Protein AF-A0A1Y0DC78-F1 (afdb_monomer)

Radius of gyration: 26.77 Å; Cα contacts (8 Å, |Δi|>4): 235; chains: 1; bounding box: 66×66×73 Å

Sequence (228 aa):
FLPPKAPPPVIKIPECPVPSVNEAGYLLDSPLCADVMFVLQEQDCIFAHKIYLATSSSKFYDLFLMECEESSDLDETQCNKENTSKDVLTSHLETNYDSDEISLKSVDVKIPAPESTDSLNMLKPEFGETISAARSLSSWGKGFVSVHKEMQVNPVSNRMCPVTVVKMDSSVQAGPFKTVLQFLYTGQLDENEKDLTRLAQIAEILEVFDLRMMVENIMNKEAFMNQE

Organism: Crossoptilon crossoptilon (NCBI:txid30408)

Secondary structure (DSSP, 8-state):
-PPPPPPPP---PPPPPP--TTHHHHHHHS-TT--EEEE-GGG-EEEE-HHHHHHH-HHHHHHHHHHHHTTTTTSSSSS-------------------------------PPPPPP----------------PPEE-TTT-TTEEEEEEEEEE-TTT--EE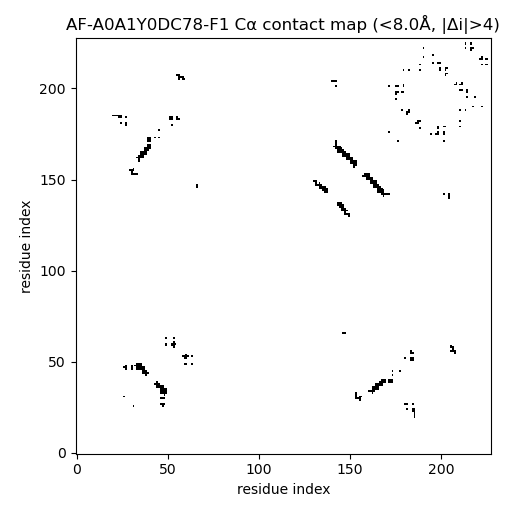EEEEEEEPTT--HHHHHHHHHHHHHS---TT-TTHHHHHHHHHHTT-HHHHHHHHHHHTT-GGGG--

pLDDT: mean 75.84, std 25.3, range [28.41, 97.75]

Structure (mmCIF, N/CA/C/O backbone):
data_AF-A0A1Y0DC78-F1
#
_entry.id   AF-A0A1Y0DC78-F1
#
loop_
_atom_site.group_PDB
_atom_site.id
_atom_site.type_symbol
_atom_site.label_atom_id
_atom_site.label_alt_id
_atom_site.label_comp_id
_atom_site.label_asym_id
_atom_site.label_entity_id
_atom_site.label_seq_id
_atom_site.pdbx_PDB_ins_code
_atom_site.Cartn_x
_atom_site.Cartn_y
_atom_site.Cartn_z
_atom_site.occupancy
_atom_site.B_iso_or_equiv
_atom_site.auth_seq_id
_atom_site.auth_comp_id
_atom_site.auth_asym_id
_atom_site.auth_atom_id
_atom_site.pdbx_PDB_model_num
ATOM 1 N N . PHE A 1 1 ? -4.789 34.481 -53.462 1.00 77.31 1 PHE A N 1
ATOM 2 C CA . PHE A 1 1 ? -5.670 34.365 -52.285 1.00 77.31 1 PHE A CA 1
ATOM 3 C C . PHE A 1 1 ? -5.741 32.906 -51.889 1.00 77.31 1 PHE A C 1
ATOM 5 O O . PHE A 1 1 ? -6.078 32.093 -52.740 1.00 77.31 1 PHE A O 1
ATOM 12 N N . LEU A 1 2 ? -5.363 32.572 -50.655 1.00 78.56 2 LEU A N 1
ATOM 13 C CA . LEU A 1 2 ? -5.551 31.224 -50.121 1.00 78.56 2 LEU A CA 1
ATOM 14 C C . LEU A 1 2 ? -6.879 31.168 -49.358 1.00 78.56 2 LEU A C 1
ATOM 16 O O . LEU A 1 2 ? -7.235 32.166 -48.724 1.00 78.56 2 LEU A O 1
ATOM 20 N N . PRO A 1 3 ? -7.614 30.045 -49.423 1.00 85.19 3 PRO A N 1
ATOM 21 C CA . PRO A 1 3 ? -8.823 29.875 -48.635 1.00 85.19 3 PRO A CA 1
ATOM 22 C C . PRO A 1 3 ? -8.509 30.007 -47.139 1.00 85.19 3 PRO A C 1
ATOM 24 O O . PRO A 1 3 ? -7.423 29.604 -46.706 1.00 85.19 3 PRO A O 1
ATOM 27 N N . PRO A 1 4 ? -9.437 30.551 -46.337 1.00 86.44 4 PRO A N 1
ATOM 28 C CA . PRO A 1 4 ? -9.268 30.592 -44.894 1.00 86.44 4 PRO A CA 1
ATOM 29 C C . PRO A 1 4 ? -9.123 29.174 -44.333 1.00 86.44 4 PRO A C 1
ATOM 31 O O . PRO A 1 4 ? -9.749 28.224 -44.810 1.00 86.44 4 PRO A O 1
ATOM 34 N N . LYS A 1 5 ? -8.271 29.038 -43.315 1.00 86.56 5 LYS A N 1
ATOM 35 C CA . LYS A 1 5 ? -8.008 27.758 -42.655 1.00 86.56 5 LYS A CA 1
ATOM 36 C C . LYS A 1 5 ? -9.287 27.255 -41.980 1.00 86.56 5 LYS A C 1
ATOM 38 O O . LYS A 1 5 ? -9.975 28.026 -41.312 1.00 86.56 5 LYS A O 1
ATOM 43 N N . ALA A 1 6 ? -9.594 25.972 -42.162 1.00 88.44 6 ALA A N 1
ATOM 44 C CA . ALA A 1 6 ? -10.760 25.348 -41.548 1.00 88.44 6 ALA A CA 1
ATOM 45 C C . ALA A 1 6 ? -10.664 25.384 -40.009 1.00 88.44 6 ALA A C 1
ATOM 47 O O . ALA A 1 6 ? -9.553 25.300 -39.468 1.00 88.44 6 ALA A O 1
ATOM 48 N N . PRO A 1 7 ? -11.802 25.498 -39.301 1.00 89.94 7 PRO A N 1
ATOM 49 C CA . PRO A 1 7 ? -11.814 25.437 -37.847 1.00 89.94 7 PRO A CA 1
ATOM 50 C C . PRO A 1 7 ? -11.337 24.058 -37.352 1.00 89.94 7 PRO A C 1
ATOM 52 O O . PRO A 1 7 ? -11.557 23.055 -38.039 1.00 89.94 7 PRO A O 1
ATOM 55 N N . PRO A 1 8 ? -10.692 23.985 -36.171 1.00 90.94 8 PRO A N 1
ATOM 56 C CA . PRO A 1 8 ? -10.282 22.717 -35.579 1.00 90.94 8 PRO A CA 1
ATOM 57 C C . PRO A 1 8 ? -11.478 21.777 -35.369 1.00 90.94 8 PRO A C 1
ATOM 59 O O . PRO A 1 8 ? -12.578 22.247 -35.058 1.00 90.94 8 PRO A O 1
ATOM 62 N N . PRO A 1 9 ? -11.288 20.454 -35.507 1.00 90.06 9 PRO A N 1
ATOM 63 C CA . PRO A 1 9 ? -12.349 19.495 -35.246 1.00 90.06 9 PRO A CA 1
ATOM 64 C C . PRO A 1 9 ? -12.762 19.530 -33.771 1.00 90.06 9 PRO A C 1
ATOM 66 O O . PRO A 1 9 ? -11.924 19.609 -32.872 1.00 90.06 9 PRO A O 1
ATOM 69 N N . VAL A 1 10 ? -14.067 19.431 -33.523 1.00 87.31 10 VAL A N 1
ATOM 70 C CA . VAL A 1 10 ? -14.614 19.326 -32.166 1.00 87.31 10 VAL A CA 1
ATOM 71 C C . VAL A 1 10 ? -14.514 17.869 -31.714 1.00 87.31 10 VAL A C 1
ATOM 73 O O . VAL A 1 10 ? -15.275 17.019 -32.175 1.00 87.31 10 VAL A O 1
ATOM 76 N N . ILE A 1 11 ? -13.573 17.580 -30.814 1.00 89.12 11 ILE A N 1
ATOM 77 C CA . ILE A 1 11 ? -13.439 16.271 -30.165 1.00 89.12 11 ILE A CA 1
ATOM 78 C C . ILE A 1 11 ? -14.374 16.255 -28.953 1.00 89.12 11 ILE A C 1
ATOM 80 O O . ILE A 1 11 ? -14.220 17.061 -28.038 1.00 89.12 11 ILE A O 1
ATOM 84 N N . LY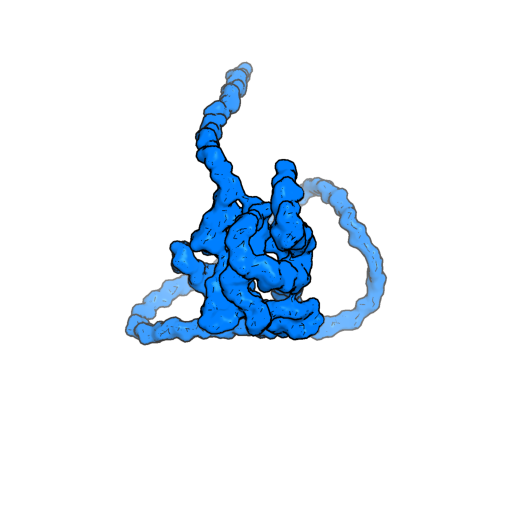S A 1 12 ? -15.355 15.347 -28.942 1.00 84.81 12 LYS A N 1
ATOM 85 C CA . LYS A 1 12 ? -16.179 15.092 -27.755 1.00 84.81 12 LYS A CA 1
ATOM 86 C C . LYS A 1 12 ? -15.495 14.020 -26.923 1.00 84.81 12 LYS A C 1
ATOM 88 O O . LYS A 1 12 ? -15.429 12.872 -27.357 1.00 84.81 12 LYS A O 1
ATOM 93 N N . ILE A 1 13 ? -14.981 14.400 -25.759 1.00 83.44 13 ILE A N 1
ATOM 94 C CA . ILE A 1 13 ? -14.499 13.434 -24.773 1.00 83.44 13 ILE A CA 1
ATOM 95 C C . ILE A 1 13 ? -15.747 12.756 -24.187 1.00 83.44 13 ILE A C 1
ATOM 97 O O . ILE A 1 13 ? -16.636 13.475 -23.725 1.00 83.44 13 ILE A O 1
ATOM 101 N N . PRO A 1 14 ? -15.876 11.418 -24.261 1.00 85.81 14 PRO A N 1
ATOM 102 C CA . PRO A 1 14 ? -16.947 10.711 -23.568 1.00 85.81 14 PRO A CA 1
ATOM 103 C C . PRO A 1 14 ? -16.931 11.070 -22.081 1.00 85.81 14 PRO A C 1
ATOM 105 O O . PRO A 1 14 ? -15.853 11.205 -21.503 1.00 85.81 14 PRO A O 1
ATOM 108 N N . GLU A 1 15 ? -18.102 11.225 -21.461 1.00 75.38 15 GLU A N 1
ATOM 109 C CA . GLU A 1 15 ? -18.160 11.385 -20.007 1.00 75.38 15 GLU A CA 1
ATOM 110 C C . GLU A 1 15 ? -17.495 10.170 -19.360 1.00 75.38 15 GLU A C 1
ATOM 112 O O . GLU A 1 15 ? -17.876 9.024 -19.615 1.00 75.38 15 GLU A O 1
ATOM 117 N N . CYS A 1 16 ? -16.451 10.431 -18.571 1.00 61.69 16 CYS A N 1
ATOM 118 C CA . CYS A 1 16 ? -15.824 9.401 -17.765 1.00 61.69 16 CYS A CA 1
ATOM 119 C C . CYS A 1 16 ? -16.902 8.868 -16.811 1.00 61.69 16 CYS A C 1
ATOM 121 O O . CYS A 1 16 ? -17.584 9.691 -16.186 1.00 61.69 16 CYS A O 1
ATOM 123 N N . PRO A 1 17 ? -17.098 7.541 -16.699 1.00 71.94 17 PRO A N 1
ATOM 124 C CA . PRO A 1 17 ? -17.946 6.986 -15.653 1.00 71.94 17 PRO A CA 1
ATOM 125 C C . PRO A 1 17 ? -17.537 7.627 -14.329 1.00 71.94 17 PRO A C 1
ATOM 127 O O . PRO A 1 17 ? -16.340 7.746 -14.070 1.00 71.94 17 PRO A O 1
ATOM 130 N N . VAL A 1 18 ? -18.505 8.106 -13.542 1.00 60.25 18 VAL A N 1
ATOM 131 C CA . VAL A 1 18 ? -18.206 8.722 -12.244 1.00 60.25 18 VAL A CA 1
ATOM 132 C C . VAL A 1 18 ? -17.334 7.751 -11.447 1.00 60.25 18 VAL A C 1
ATOM 134 O O . VAL A 1 18 ? -17.797 6.638 -11.174 1.00 60.25 18 VAL A O 1
ATOM 137 N N . PRO A 1 19 ? -16.082 8.118 -11.120 1.00 57.75 19 PRO A N 1
ATOM 138 C CA . PRO A 1 19 ? -15.203 7.234 -10.382 1.00 57.75 19 PRO A CA 1
ATOM 139 C C . PRO A 1 19 ? -15.865 6.992 -9.031 1.00 57.75 19 PRO A C 1
ATOM 141 O O . PRO A 1 19 ? -16.063 7.914 -8.237 1.00 57.75 19 PRO A O 1
ATOM 144 N N . SER A 1 20 ? -16.288 5.753 -8.777 1.00 63.50 20 SER A N 1
ATOM 145 C CA . SER A 1 20 ? -16.615 5.367 -7.410 1.00 63.50 20 SER A CA 1
ATOM 146 C C . SER A 1 20 ? -15.345 5.551 -6.582 1.00 63.50 20 SER A C 1
ATOM 148 O O . SER A 1 20 ? -14.259 5.245 -7.073 1.00 63.50 20 SER A O 1
ATOM 150 N N . VAL A 1 21 ? -15.473 6.017 -5.341 1.00 60.03 21 VAL A N 1
ATOM 151 C CA . VAL A 1 21 ? -14.359 6.426 -4.459 1.00 60.03 21 VAL A CA 1
ATOM 152 C C . VAL A 1 21 ? -13.279 5.338 -4.249 1.00 60.03 21 VAL A C 1
ATOM 154 O O . VAL A 1 21 ? -12.200 5.634 -3.759 1.00 60.03 21 VAL A O 1
ATOM 157 N N . ASN A 1 22 ? -13.532 4.100 -4.693 1.00 65.44 22 ASN A N 1
ATOM 158 C CA . ASN A 1 22 ? -12.654 2.937 -4.566 1.00 65.44 22 ASN A CA 1
ATOM 159 C C . ASN A 1 22 ? -12.052 2.424 -5.889 1.00 65.44 22 ASN A C 1
ATOM 161 O O . ASN A 1 22 ? -11.565 1.297 -5.925 1.00 65.44 22 ASN A O 1
ATOM 165 N N . GLU A 1 23 ? -12.059 3.205 -6.977 1.00 75.81 23 GLU A N 1
ATOM 166 C CA . GLU A 1 23 ? -11.539 2.752 -8.283 1.00 75.81 23 GLU A CA 1
ATOM 167 C C . GLU A 1 23 ? -10.071 2.290 -8.219 1.00 75.81 23 GLU A C 1
ATOM 169 O O . GLU A 1 23 ? -9.724 1.242 -8.761 1.00 75.81 23 GLU A O 1
ATOM 174 N N . ALA A 1 24 ? -9.228 3.001 -7.464 1.00 84.00 24 ALA A N 1
ATOM 175 C CA . ALA A 1 24 ? -7.837 2.605 -7.251 1.00 84.00 24 ALA A CA 1
ATOM 176 C C . ALA A 1 24 ? -7.712 1.282 -6.472 1.00 84.00 24 ALA A C 1
ATOM 178 O O . ALA A 1 24 ? -6.848 0.467 -6.785 1.00 84.00 24 ALA A O 1
ATOM 179 N N . GLY A 1 25 ? -8.602 1.018 -5.510 1.00 87.19 25 GLY A N 1
ATOM 180 C CA . GLY A 1 25 ? -8.612 -0.235 -4.748 1.00 87.19 25 GLY A CA 1
ATO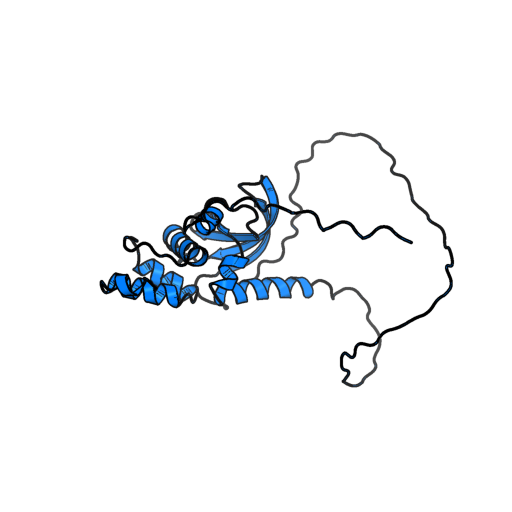M 181 C C . GLY A 1 25 ? -8.807 -1.470 -5.634 1.00 87.19 25 GLY A C 1
ATOM 182 O O . GLY A 1 25 ? -8.165 -2.494 -5.407 1.00 87.19 25 GLY A O 1
ATOM 183 N N . TYR A 1 26 ? -9.595 -1.358 -6.711 1.00 88.94 26 TYR A N 1
ATOM 184 C CA . TYR A 1 26 ? -9.773 -2.453 -7.673 1.00 88.94 26 TYR A CA 1
ATOM 185 C C . TYR A 1 26 ? -8.476 -2.847 -8.387 1.00 88.94 26 TYR A C 1
ATOM 187 O O . TYR A 1 26 ? -8.328 -4.012 -8.752 1.00 88.94 26 TYR A O 1
ATOM 195 N N . LEU A 1 27 ? -7.525 -1.923 -8.574 1.00 91.25 27 LEU A N 1
ATOM 196 C CA . LEU A 1 27 ? -6.222 -2.255 -9.162 1.00 91.25 27 LEU A CA 1
ATOM 197 C C . LEU A 1 27 ? -5.390 -3.146 -8.239 1.00 91.25 27 LEU A C 1
ATOM 199 O O . LEU A 1 27 ? -4.598 -3.945 -8.727 1.00 91.25 27 LEU A O 1
ATOM 203 N N . LEU A 1 28 ? -5.567 -3.048 -6.921 1.00 93.75 28 LEU A N 1
ATOM 204 C CA . LEU A 1 28 ? -4.894 -3.944 -5.983 1.00 93.75 28 LEU A CA 1
ATOM 205 C C . LEU A 1 28 ? -5.490 -5.363 -6.031 1.00 93.75 28 LEU A C 1
ATOM 207 O O . LEU A 1 28 ? -4.755 -6.342 -5.931 1.00 93.75 28 LEU A O 1
ATOM 211 N N . ASP A 1 29 ? -6.807 -5.488 -6.217 1.00 91.69 29 ASP A N 1
ATOM 212 C CA . ASP A 1 29 ? -7.479 -6.790 -6.348 1.00 91.69 29 ASP A CA 1
ATOM 213 C C . ASP A 1 29 ? -7.321 -7.416 -7.745 1.00 91.69 29 ASP A C 1
ATOM 215 O O . ASP A 1 29 ? -7.321 -8.639 -7.889 1.00 91.69 29 ASP A O 1
ATOM 219 N N . SER A 1 30 ? -7.147 -6.587 -8.775 1.00 91.69 30 SER A N 1
ATOM 220 C CA . SER A 1 30 ? -6.856 -6.983 -10.153 1.00 91.69 30 SER A CA 1
ATOM 221 C C . SER A 1 30 ? -5.560 -6.304 -10.623 1.00 91.69 30 SER A C 1
ATOM 223 O O . SER A 1 30 ? -5.630 -5.299 -11.339 1.00 91.69 30 SER A O 1
ATOM 225 N N . PRO A 1 31 ? -4.382 -6.857 -10.267 1.00 89.94 31 PRO A N 1
ATOM 226 C CA . PRO A 1 31 ? -3.066 -6.222 -10.415 1.00 89.94 31 PRO A CA 1
ATOM 227 C C . PRO A 1 31 ? -2.548 -6.213 -11.862 1.00 89.94 31 PRO A C 1
ATOM 229 O O . PRO A 1 31 ? -1.507 -6.786 -12.200 1.00 89.94 31 PRO A O 1
ATOM 232 N N . LEU A 1 32 ? -3.294 -5.573 -12.760 1.00 90.31 32 LEU A N 1
ATOM 233 C CA . LEU A 1 32 ? -2.874 -5.303 -14.129 1.00 90.31 32 LEU A CA 1
ATOM 234 C C . LEU A 1 32 ? -1.686 -4.346 -14.119 1.00 90.31 32 LEU A C 1
ATOM 236 O O . LEU A 1 32 ? -1.796 -3.250 -13.595 1.00 90.31 32 LEU A O 1
ATOM 240 N N . CYS A 1 33 ? -0.586 -4.734 -14.766 1.00 89.94 33 CYS A N 1
ATOM 241 C CA . CYS A 1 33 ? 0.646 -3.937 -14.818 1.00 89.94 33 CYS A CA 1
ATOM 242 C C . CYS A 1 33 ? 1.341 -3.745 -13.458 1.00 89.94 33 CYS A C 1
ATOM 244 O O . CYS A 1 33 ? 2.149 -2.830 -13.324 1.00 89.94 33 CYS A O 1
ATOM 246 N N . ALA A 1 34 ? 1.077 -4.616 -12.479 1.00 94.69 34 ALA A N 1
ATOM 247 C CA . ALA A 1 34 ? 1.845 -4.638 -11.241 1.00 94.69 34 ALA A CA 1
ATOM 248 C C . ALA A 1 34 ? 3.341 -4.847 -11.516 1.00 94.69 34 ALA A C 1
ATOM 250 O O . ALA A 1 34 ? 3.732 -5.759 -12.250 1.00 94.69 34 ALA A O 1
ATOM 251 N N . ASP A 1 35 ? 4.153 -3.995 -10.905 1.00 95.50 35 ASP A N 1
ATOM 252 C CA . ASP A 1 35 ? 5.606 -3.898 -11.053 1.00 95.50 35 ASP A CA 1
ATOM 253 C C . ASP A 1 35 ? 6.345 -4.186 -9.734 1.00 95.50 35 ASP A C 1
ATOM 255 O O . ASP A 1 35 ? 7.577 -4.197 -9.695 1.00 95.50 35 ASP A O 1
ATOM 259 N N . VAL A 1 36 ? 5.604 -4.481 -8.663 1.00 97.19 36 VAL A N 1
ATOM 260 C CA . VAL A 1 36 ? 6.131 -4.968 -7.386 1.00 97.19 36 VAL A CA 1
ATOM 261 C C . VAL A 1 36 ? 5.287 -6.130 -6.856 1.00 97.19 36 VAL A C 1
ATOM 263 O O . VAL A 1 36 ? 4.064 -6.157 -6.999 1.00 97.19 36 VAL A O 1
ATOM 266 N N . MET A 1 37 ? 5.947 -7.106 -6.235 1.00 96.56 37 MET A N 1
ATOM 267 C CA . MET A 1 37 ? 5.333 -8.251 -5.571 1.00 96.56 37 MET A CA 1
ATOM 268 C C . 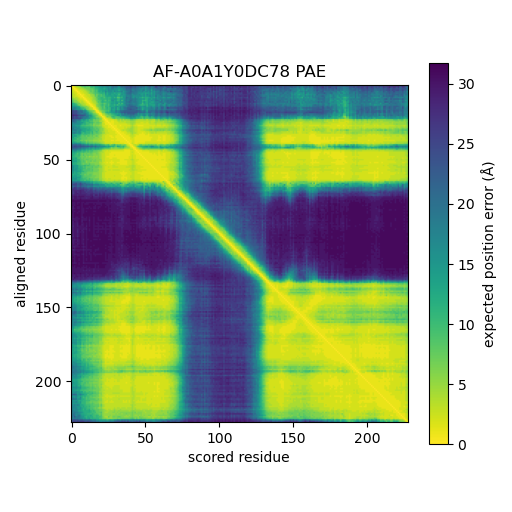MET A 1 37 ? 5.925 -8.417 -4.174 1.00 96.56 37 MET A C 1
ATOM 270 O O . MET A 1 37 ? 7.140 -8.522 -4.012 1.00 96.56 37 MET A O 1
ATOM 274 N N . PHE A 1 38 ? 5.063 -8.497 -3.168 1.00 97.44 38 PHE A N 1
ATOM 275 C CA . PHE A 1 38 ? 5.450 -8.799 -1.796 1.00 97.44 38 PHE A CA 1
ATOM 276 C C . PHE A 1 38 ? 5.294 -10.286 -1.524 1.00 97.44 38 PHE A C 1
ATOM 278 O O . PHE A 1 38 ? 4.208 -10.829 -1.716 1.00 97.44 38 PHE A O 1
ATOM 285 N N . VAL A 1 39 ? 6.361 -10.922 -1.049 1.00 96.56 39 VAL A N 1
ATOM 286 C CA . VAL A 1 39 ? 6.349 -12.315 -0.594 1.00 96.56 39 VAL A CA 1
ATOM 287 C C . VAL A 1 39 ? 6.271 -12.312 0.927 1.00 96.56 39 VAL A C 1
ATOM 289 O O . VAL A 1 39 ? 7.209 -11.869 1.596 1.00 96.56 39 VAL A O 1
ATOM 292 N N . LEU A 1 40 ? 5.150 -12.787 1.461 1.00 95.44 40 LEU A N 1
ATOM 293 C CA . LEU A 1 40 ? 4.881 -12.874 2.895 1.00 95.44 40 LEU A CA 1
ATOM 294 C C . LEU A 1 40 ? 5.123 -14.300 3.417 1.00 95.44 40 LEU A C 1
ATOM 296 O O . LEU A 1 40 ? 5.656 -15.166 2.715 1.00 95.44 40 LEU A O 1
ATOM 300 N N . GLN A 1 41 ? 4.774 -14.547 4.683 1.00 86.62 41 GLN A N 1
ATOM 301 C CA . GLN A 1 41 ? 4.770 -15.905 5.227 1.00 86.62 41 GLN A CA 1
ATOM 302 C C . GLN A 1 41 ? 3.834 -16.826 4.432 1.00 86.62 41 GLN A C 1
ATOM 304 O O . GLN A 1 41 ? 2.916 -16.364 3.767 1.00 86.62 41 GLN A O 1
ATOM 309 N N . GLU A 1 42 ? 4.088 -18.136 4.499 1.00 78.00 42 GLU A N 1
ATOM 310 C CA . GLU A 1 42 ? 3.255 -19.171 3.856 1.00 78.00 42 GLU A CA 1
ATOM 311 C C . GLU A 1 42 ? 3.203 -19.099 2.318 1.00 78.00 42 GLU A C 1
ATOM 313 O O . GLU A 1 42 ? 2.369 -19.742 1.690 1.00 78.00 42 GLU A O 1
ATOM 318 N N . GLN A 1 43 ? 4.165 -18.399 1.702 1.00 76.06 43 GLN A N 1
ATOM 319 C CA . GLN A 1 43 ? 4.262 -18.207 0.251 1.00 76.06 43 GLN A CA 1
ATOM 320 C C . GLN A 1 43 ? 3.133 -17.349 -0.350 1.00 76.06 43 GLN A C 1
ATOM 322 O O . GLN A 1 43 ? 2.987 -17.300 -1.574 1.00 76.06 43 GLN A O 1
ATOM 327 N N . ASP A 1 44 ? 2.389 -16.622 0.489 1.00 91.75 44 ASP A N 1
ATOM 328 C CA . ASP A 1 44 ? 1.419 -15.632 0.034 1.00 91.75 44 ASP A CA 1
ATOM 329 C C . ASP A 1 44 ? 2.128 -14.508 -0.724 1.00 91.75 44 ASP A C 1
ATOM 331 O O . ASP A 1 44 ? 3.109 -13.921 -0.253 1.00 91.75 44 ASP A O 1
ATOM 335 N N . CYS A 1 45 ? 1.618 -14.211 -1.916 1.00 94.06 45 CYS A N 1
ATOM 336 C CA . CYS A 1 45 ? 2.165 -13.193 -2.800 1.00 94.06 45 CYS A CA 1
ATOM 337 C C . CYS A 1 45 ? 1.117 -12.114 -3.057 1.00 94.06 45 CYS A C 1
ATOM 339 O O . CYS A 1 45 ? 0.001 -12.413 -3.485 1.00 94.06 45 CYS A O 1
ATOM 341 N N . ILE A 1 46 ? 1.485 -10.855 -2.832 1.00 96.12 46 ILE A N 1
ATOM 342 C CA . ILE A 1 46 ? 0.618 -9.708 -3.110 1.00 96.12 46 ILE A CA 1
ATOM 343 C C . ILE A 1 46 ? 1.284 -8.839 -4.169 1.00 96.12 46 ILE A C 1
ATOM 345 O O . ILE A 1 46 ? 2.345 -8.263 -3.936 1.00 96.12 46 ILE A O 1
ATOM 349 N N . PHE A 1 47 ? 0.650 -8.749 -5.335 1.00 96.12 47 PHE A N 1
ATOM 350 C CA . PHE A 1 47 ? 1.065 -7.857 -6.413 1.00 96.12 47 PHE A CA 1
ATOM 351 C C . PHE A 1 47 ? 0.529 -6.446 -6.174 1.00 96.12 47 PHE A C 1
ATOM 353 O O . PHE A 1 47 ? -0.604 -6.274 -5.727 1.00 96.12 47 PHE A O 1
ATOM 360 N N . ALA A 1 48 ? 1.337 -5.440 -6.486 1.00 97.12 48 ALA A N 1
ATOM 361 C CA . ALA A 1 48 ? 0.990 -4.037 -6.327 1.00 97.12 48 ALA A CA 1
ATOM 362 C C . ALA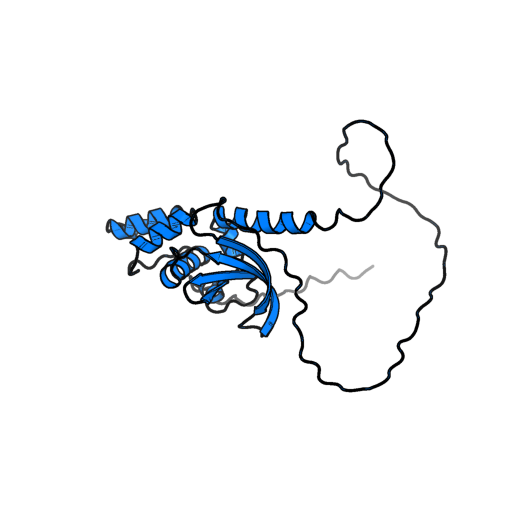 A 1 48 ? 1.753 -3.160 -7.336 1.00 97.12 48 ALA A C 1
ATOM 364 O O . ALA A 1 48 ? 2.471 -3.653 -8.206 1.00 97.12 48 ALA A O 1
ATOM 365 N N . HIS A 1 49 ? 1.577 -1.848 -7.210 1.00 96.75 49 HIS A N 1
ATOM 366 C CA . HIS A 1 49 ? 2.109 -0.846 -8.115 1.00 96.75 49 HIS A CA 1
ATOM 367 C C . HIS A 1 49 ? 3.001 0.115 -7.338 1.00 96.75 49 HIS A C 1
ATOM 369 O O . HIS A 1 49 ? 2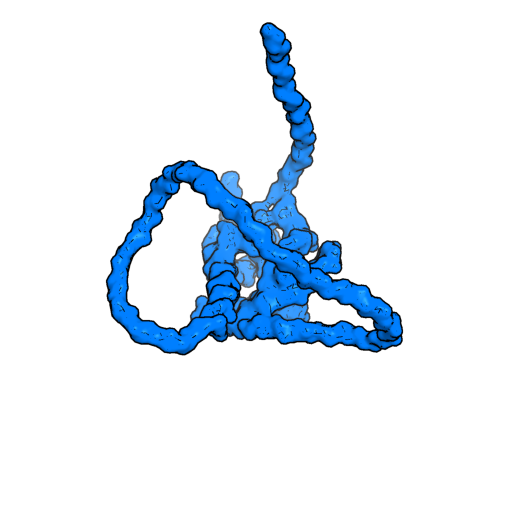.532 0.789 -6.415 1.00 96.75 49 HIS A O 1
ATOM 375 N N . LYS A 1 50 ? 4.267 0.224 -7.737 1.00 97.31 50 LYS A N 1
ATOM 376 C CA . LYS A 1 50 ? 5.242 1.121 -7.116 1.00 97.31 50 LYS A CA 1
ATOM 377 C C . LYS A 1 50 ? 4.738 2.549 -7.063 1.00 97.31 50 LYS A C 1
ATOM 379 O O . LYS A 1 50 ? 4.958 3.205 -6.059 1.00 97.31 50 LYS A O 1
ATOM 384 N N . ILE A 1 51 ? 4.036 3.010 -8.102 1.00 96.19 51 ILE A N 1
ATOM 385 C CA . ILE A 1 51 ? 3.543 4.389 -8.166 1.00 96.19 51 ILE A CA 1
ATOM 386 C C . ILE A 1 51 ? 2.641 4.732 -6.978 1.00 96.19 51 ILE A C 1
ATOM 388 O O . ILE A 1 51 ? 2.938 5.689 -6.279 1.00 96.19 51 ILE A O 1
ATOM 392 N N . TYR A 1 52 ? 1.623 3.917 -6.686 1.00 96.50 52 TYR A N 1
ATOM 393 C CA . TYR A 1 52 ? 0.715 4.153 -5.557 1.00 96.50 52 TYR A CA 1
ATOM 394 C C . TYR A 1 52 ? 1.444 4.069 -4.215 1.00 96.50 52 TYR A C 1
ATOM 396 O O . TYR A 1 52 ? 1.197 4.854 -3.306 1.00 96.50 52 TYR A O 1
ATOM 404 N N . LEU A 1 53 ? 2.363 3.112 -4.086 1.00 97.75 53 LEU A N 1
ATOM 405 C CA . LEU A 1 53 ? 3.074 2.888 -2.833 1.00 97.75 53 LEU A CA 1
ATOM 406 C C . LEU A 1 53 ? 4.108 3.981 -2.549 1.00 97.75 53 LEU A C 1
ATOM 408 O O . LEU A 1 53 ? 4.184 4.463 -1.425 1.00 97.75 53 LEU A O 1
ATOM 412 N N . ALA A 1 54 ? 4.868 4.401 -3.558 1.00 97.25 54 ALA A N 1
ATOM 413 C CA . ALA A 1 54 ? 5.895 5.429 -3.439 1.00 97.25 54 ALA A CA 1
ATOM 414 C C . ALA A 1 54 ? 5.305 6.829 -3.239 1.00 97.25 54 ALA A C 1
ATOM 416 O O . ALA A 1 54 ? 5.907 7.648 -2.552 1.00 97.25 54 ALA A O 1
ATOM 417 N N . THR A 1 55 ? 4.130 7.119 -3.809 1.00 95.25 55 THR A N 1
ATOM 418 C CA . THR A 1 55 ? 3.460 8.410 -3.581 1.00 95.25 55 THR A CA 1
ATOM 419 C C . THR A 1 55 ? 2.882 8.528 -2.177 1.00 95.25 55 THR A C 1
ATOM 421 O O . THR A 1 55 ? 2.808 9.634 -1.652 1.00 95.25 55 THR A O 1
ATOM 424 N N . SER A 1 56 ? 2.482 7.405 -1.577 1.00 94.88 56 SER A N 1
ATOM 425 C CA . SER A 1 56 ? 1.763 7.374 -0.298 1.00 94.88 56 SER A CA 1
ATOM 426 C C . SER A 1 56 ? 2.640 6.949 0.892 1.00 94.88 56 SER A C 1
ATOM 428 O O . SER A 1 56 ? 2.193 6.996 2.034 1.00 94.88 56 SER A O 1
ATOM 430 N N . SER A 1 57 ? 3.884 6.514 0.657 1.00 96.38 57 SER A N 1
ATOM 431 C CA . SER A 1 57 ? 4.842 6.123 1.699 1.00 96.38 57 SER A CA 1
ATOM 432 C C . SER A 1 57 ? 6.272 6.447 1.272 1.00 96.38 57 SER A C 1
ATOM 434 O O . SER A 1 57 ? 6.800 5.881 0.310 1.00 96.38 57 SER A O 1
ATOM 436 N N . SER A 1 58 ? 6.940 7.301 2.053 1.00 94.44 58 SER A N 1
ATOM 437 C CA . SER A 1 58 ? 8.368 7.598 1.882 1.00 94.44 58 SER A CA 1
ATOM 438 C C . SER A 1 58 ? 9.228 6.342 2.001 1.00 94.44 58 SER A C 1
ATOM 440 O O . SER A 1 58 ? 10.196 6.180 1.266 1.00 94.44 58 SER A O 1
ATOM 442 N N . LYS A 1 59 ? 8.831 5.401 2.866 1.00 96.00 59 LYS A N 1
ATOM 443 C CA . LYS A 1 59 ? 9.529 4.129 3.054 1.00 96.00 59 LYS A CA 1
ATOM 444 C C . LYS A 1 59 ? 9.561 3.308 1.767 1.00 96.00 59 LYS A C 1
ATOM 446 O O . LYS A 1 59 ? 10.601 2.760 1.411 1.00 96.00 59 LYS A O 1
ATOM 451 N N . PHE A 1 60 ? 8.437 3.241 1.051 1.00 97.12 60 PHE A N 1
ATOM 452 C CA . PHE A 1 60 ? 8.379 2.575 -0.250 1.00 97.12 60 PHE A CA 1
ATOM 453 C C . PHE A 1 60 ? 9.090 3.364 -1.348 1.00 97.12 60 PHE A C 1
ATOM 455 O O . PHE A 1 60 ? 9.761 2.752 -2.176 1.00 97.12 60 PHE A O 1
ATOM 462 N N . TYR A 1 61 ? 8.999 4.695 -1.338 1.00 96.44 61 TYR A N 1
ATOM 463 C CA . TYR A 1 61 ? 9.768 5.537 -2.253 1.00 96.44 61 TYR A CA 1
ATOM 464 C C . TYR A 1 61 ? 11.275 5.246 -2.152 1.00 96.44 61 TYR A C 1
ATOM 466 O O . TYR A 1 61 ? 11.904 4.902 -3.153 1.00 96.44 61 TYR A O 1
ATOM 474 N N . ASP A 1 62 ? 11.824 5.275 -0.935 1.00 95.69 62 ASP A N 1
ATOM 475 C CA . ASP A 1 62 ? 13.237 4.989 -0.675 1.00 95.69 62 ASP A CA 1
ATOM 476 C C . ASP A 1 62 ? 13.607 3.550 -1.065 1.00 95.69 62 ASP A C 1
ATOM 478 O O . ASP A 1 62 ? 14.662 3.312 -1.656 1.00 95.69 62 ASP A O 1
ATOM 482 N N . LEU A 1 63 ? 12.725 2.581 -0.782 1.00 95.50 63 LEU A N 1
ATOM 483 C CA . LEU A 1 63 ? 12.930 1.178 -1.151 1.00 95.50 63 LEU A CA 1
ATOM 484 C C . LEU A 1 63 ? 13.114 0.995 -2.660 1.00 95.50 63 LEU A C 1
ATOM 486 O O . LEU A 1 63 ? 14.034 0.298 -3.090 1.00 95.50 63 LEU A O 1
ATOM 490 N N . PHE A 1 64 ? 12.240 1.601 -3.463 1.00 94.81 64 PHE A N 1
ATOM 491 C CA . PHE A 1 64 ? 12.275 1.448 -4.918 1.00 94.81 64 PHE A CA 1
ATOM 492 C C . PHE A 1 64 ? 13.367 2.294 -5.574 1.00 94.81 64 PHE A C 1
ATOM 494 O O . PHE A 1 64 ? 13.834 1.947 -6.660 1.00 94.81 64 PHE A O 1
ATOM 501 N N . LEU A 1 65 ? 13.817 3.362 -4.914 1.00 91.81 65 LEU A N 1
ATOM 502 C CA . LEU A 1 65 ? 14.963 4.135 -5.375 1.00 91.81 65 LEU A CA 1
ATOM 503 C C . LEU A 1 65 ? 16.267 3.330 -5.246 1.00 91.81 65 LEU A C 1
ATOM 505 O O . LEU A 1 65 ? 17.020 3.248 -6.214 1.00 91.81 65 LEU A O 1
ATOM 509 N N . MET A 1 66 ? 16.481 2.644 -4.114 1.00 85.25 66 MET A N 1
ATOM 510 C CA . MET A 1 66 ? 17.660 1.780 -3.906 1.00 85.25 66 MET A CA 1
ATOM 511 C C . MET A 1 66 ? 17.780 0.662 -4.955 1.00 85.25 66 MET A C 1
ATOM 513 O O . MET A 1 66 ? 18.878 0.286 -5.354 1.00 85.25 66 MET A O 1
ATOM 517 N N . GLU A 1 67 ? 16.651 0.125 -5.415 1.00 78.75 67 GLU A N 1
ATOM 518 C CA . GLU A 1 67 ? 16.596 -0.918 -6.448 1.00 78.75 67 GLU A CA 1
ATOM 519 C C . GLU A 1 67 ? 16.962 -0.394 -7.858 1.00 78.75 67 GLU A C 1
ATOM 521 O O . GLU A 1 67 ? 17.362 -1.164 -8.737 1.00 78.75 67 GLU A O 1
ATOM 526 N N . CYS A 1 68 ? 16.840 0.916 -8.102 1.00 66.75 68 CYS A N 1
ATOM 527 C CA . CYS A 1 68 ? 17.251 1.537 -9.364 1.00 66.75 68 CYS A CA 1
ATOM 528 C C . CYS A 1 68 ? 18.774 1.720 -9.450 1.00 66.75 68 CYS A C 1
ATOM 530 O O . CYS A 1 68 ? 19.360 1.448 -10.500 1.00 66.75 68 CYS A O 1
ATOM 532 N N . GLU A 1 69 ? 19.414 2.129 -8.353 1.00 69.56 69 GLU A N 1
ATOM 533 C CA . GLU A 1 69 ? 20.860 2.407 -8.293 1.00 69.56 69 GLU A CA 1
ATOM 534 C C . GLU A 1 69 ? 21.712 1.147 -8.529 1.00 69.56 69 GLU A C 1
ATOM 536 O O . GLU A 1 69 ? 22.741 1.186 -9.199 1.00 69.56 69 GLU A O 1
ATOM 541 N N . GLU A 1 70 ? 21.237 -0.014 -8.085 1.00 61.12 70 GLU A N 1
ATOM 542 C CA . GLU A 1 70 ? 21.955 -1.287 -8.232 1.00 61.12 70 GLU A CA 1
ATOM 543 C C . GLU A 1 70 ? 22.029 -1.775 -9.694 1.00 61.12 70 GLU A C 1
ATOM 545 O O . GLU A 1 70 ? 22.897 -2.572 -10.048 1.00 61.12 70 GLU A O 1
ATOM 550 N N . SER A 1 71 ? 21.154 -1.273 -10.580 1.00 55.31 71 SER A N 1
ATOM 551 C CA . SER A 1 71 ? 21.243 -1.566 -12.020 1.00 55.31 71 SER A CA 1
ATOM 552 C C . SER A 1 71 ? 22.261 -0.715 -12.785 1.00 55.31 71 SER A C 1
ATOM 554 O O . SER A 1 71 ? 22.610 -1.096 -13.899 1.00 55.31 71 SER A O 1
ATOM 556 N N . SER A 1 72 ? 22.760 0.388 -12.215 1.00 53.44 72 SER A N 1
ATOM 557 C CA . SER A 1 72 ? 23.828 1.192 -12.835 1.00 53.44 72 SER A CA 1
ATOM 558 C C . SER A 1 72 ? 25.236 0.661 -12.550 1.00 53.44 72 SER A C 1
ATOM 560 O O . SER A 1 72 ? 26.119 0.817 -13.389 1.00 53.44 72 SER A O 1
ATOM 562 N N . ASP A 1 73 ? 25.448 -0.030 -11.427 1.00 50.28 73 ASP A N 1
ATOM 563 C CA . ASP A 1 73 ? 26.788 -0.472 -10.999 1.00 50.28 73 ASP A CA 1
ATOM 564 C C . ASP A 1 73 ? 27.349 -1.659 -11.810 1.00 50.28 73 ASP A C 1
ATOM 566 O O . ASP A 1 73 ? 28.541 -1.966 -11.746 1.00 50.28 73 ASP A O 1
ATOM 570 N N . LEU A 1 74 ? 26.507 -2.343 -12.593 1.00 49.69 74 LEU A N 1
ATOM 571 C CA . LEU A 1 74 ? 26.912 -3.501 -13.399 1.00 49.69 74 LEU A CA 1
ATOM 572 C C . LEU A 1 74 ? 27.353 -3.147 -14.828 1.00 49.69 74 LEU A C 1
ATOM 574 O O . LEU A 1 74 ? 27.926 -4.009 -15.494 1.00 49.69 74 LEU A O 1
ATOM 578 N N . ASP A 1 75 ? 27.147 -1.907 -15.284 1.00 43.69 75 ASP A N 1
ATOM 579 C CA . ASP A 1 75 ? 27.496 -1.485 -16.653 1.00 43.69 75 ASP A CA 1
ATOM 580 C C . ASP A 1 75 ? 28.874 -0.789 -16.745 1.00 43.69 75 ASP A C 1
ATOM 582 O O . ASP A 1 75 ? 29.400 -0.567 -17.833 1.00 43.69 75 ASP A O 1
ATOM 586 N N . GLU A 1 76 ? 29.531 -0.502 -15.611 1.00 43.69 76 GLU A N 1
ATOM 587 C CA . GLU A 1 76 ? 30.841 0.178 -15.595 1.00 43.69 76 GLU A CA 1
ATOM 588 C C . GLU A 1 76 ? 32.062 -0.761 -15.564 1.00 43.69 76 GLU A C 1
ATOM 590 O O . GLU A 1 76 ? 33.204 -0.306 -15.653 1.00 43.69 76 GLU A O 1
ATOM 595 N N . THR A 1 77 ? 31.879 -2.086 -15.504 1.00 41.12 77 THR A N 1
ATOM 596 C CA . THR A 1 77 ? 33.015 -3.025 -15.381 1.00 41.12 77 THR A CA 1
ATOM 597 C C . THR A 1 77 ? 33.385 -3.723 -16.694 1.00 41.12 77 THR A C 1
ATOM 599 O O . THR A 1 77 ? 33.682 -4.915 -16.696 1.00 41.12 77 THR A O 1
ATOM 602 N N . GLN A 1 78 ? 33.429 -3.005 -17.825 1.00 42.66 78 GLN A N 1
ATOM 603 C CA . GLN A 1 78 ? 34.203 -3.460 -18.991 1.00 42.66 78 GLN A CA 1
ATOM 604 C C . GLN A 1 78 ? 34.586 -2.342 -19.982 1.00 42.66 78 GLN A C 1
ATOM 606 O O . GLN A 1 78 ? 34.090 -2.323 -21.101 1.00 42.66 78 GLN A O 1
ATOM 611 N N . CYS A 1 79 ? 35.554 -1.475 -19.645 1.00 30.64 79 CYS A N 1
ATOM 612 C CA . CYS A 1 79 ? 36.532 -0.985 -20.635 1.00 30.64 79 CYS A CA 1
ATOM 613 C C . CYS A 1 79 ? 37.758 -0.294 -19.994 1.00 30.64 79 CYS A C 1
ATOM 615 O O . CYS A 1 79 ? 37.651 0.778 -19.415 1.00 30.64 79 CYS A O 1
ATOM 617 N N . ASN A 1 80 ? 38.930 -0.897 -20.221 1.00 30.98 80 ASN A N 1
ATOM 618 C CA . ASN A 1 80 ? 40.285 -0.321 -20.248 1.00 30.98 80 ASN A CA 1
ATOM 619 C C . ASN A 1 80 ? 41.012 0.065 -18.942 1.00 30.98 80 ASN A C 1
ATOM 621 O O . ASN A 1 80 ? 40.821 1.115 -18.336 1.00 30.98 80 ASN A O 1
ATOM 625 N N . LYS A 1 81 ? 42.016 -0.768 -18.624 1.00 41.38 81 LYS A N 1
ATOM 626 C CA . LYS A 1 81 ? 43.263 -0.354 -17.966 1.00 41.38 81 LYS A CA 1
ATOM 627 C C . LYS A 1 81 ? 44.046 0.632 -18.847 1.00 41.38 81 LYS A C 1
ATOM 629 O O . LYS A 1 81 ? 44.034 0.488 -20.064 1.00 41.38 81 LYS A O 1
ATOM 634 N N . GLU A 1 82 ? 44.823 1.478 -18.158 1.00 31.83 82 GLU A N 1
ATOM 635 C CA . GLU A 1 82 ? 45.878 2.399 -18.634 1.00 31.83 82 GLU A CA 1
ATOM 636 C C . GLU A 1 82 ? 45.358 3.651 -19.380 1.00 31.83 82 GLU A C 1
ATOM 638 O O . GLU A 1 82 ? 44.789 3.554 -20.454 1.00 31.83 82 GLU A O 1
ATOM 643 N N . ASN A 1 83 ? 45.507 4.892 -18.894 1.00 31.25 83 ASN A N 1
ATOM 644 C CA . ASN A 1 83 ? 46.699 5.507 -18.304 1.00 31.25 83 ASN A CA 1
ATOM 645 C C . ASN A 1 83 ? 46.402 6.789 -17.496 1.00 31.25 83 ASN A C 1
ATOM 647 O O . ASN A 1 83 ? 45.488 7.550 -17.790 1.00 31.25 83 ASN A O 1
ATOM 651 N N . THR A 1 84 ? 47.273 7.031 -16.517 1.00 35.06 84 THR A N 1
ATOM 652 C CA . THR A 1 84 ? 47.505 8.242 -15.716 1.00 35.06 84 THR A CA 1
ATOM 653 C C . THR A 1 84 ? 47.339 9.569 -16.474 1.00 35.06 84 THR A C 1
ATOM 655 O O . THR A 1 84 ? 48.099 9.831 -17.399 1.00 35.06 84 THR A O 1
ATOM 658 N N . SER A 1 85 ? 46.489 10.479 -15.988 1.00 34.16 85 SER A N 1
ATOM 659 C CA . SER A 1 85 ? 46.864 11.887 -15.768 1.00 34.16 85 SER A CA 1
ATOM 660 C C . SER A 1 85 ? 45.793 12.616 -14.960 1.00 34.16 85 SER A C 1
ATOM 662 O O . SER A 1 85 ? 44.599 12.388 -15.109 1.00 34.16 85 SER A O 1
ATOM 664 N N . LYS A 1 86 ? 46.273 13.485 -14.079 1.00 42.09 86 LYS A N 1
ATOM 665 C CA . LYS A 1 86 ? 45.521 14.343 -13.173 1.00 42.09 86 LYS A CA 1
ATOM 666 C C . LYS A 1 86 ? 44.807 15.456 -13.947 1.00 42.09 86 LYS A C 1
ATOM 668 O O . LYS A 1 86 ? 45.336 15.908 -14.959 1.00 42.09 86 LYS A O 1
ATOM 673 N N . ASP A 1 87 ? 43.678 15.897 -13.393 1.00 32.34 87 ASP A N 1
ATOM 674 C CA . ASP A 1 87 ? 43.376 17.285 -12.997 1.00 32.34 87 ASP A CA 1
ATOM 675 C C . ASP A 1 87 ? 41.961 17.785 -13.352 1.00 32.34 87 ASP A C 1
ATOM 677 O O . ASP A 1 87 ? 41.551 17.826 -14.504 1.00 32.34 87 ASP A O 1
ATOM 681 N N . VAL A 1 88 ? 41.303 18.259 -12.283 1.00 32.28 88 VAL A N 1
ATOM 682 C CA . VAL A 1 88 ? 40.529 19.512 -12.184 1.00 32.28 88 VAL A CA 1
ATOM 683 C C . VAL A 1 88 ? 39.134 19.572 -12.835 1.00 32.28 88 VAL A C 1
ATOM 685 O O . VAL A 1 88 ? 38.963 19.784 -14.024 1.00 32.28 88 VAL A O 1
ATOM 688 N N . LEU A 1 89 ? 38.143 19.453 -11.940 1.00 39.78 89 LEU A N 1
ATOM 689 C CA . LEU A 1 89 ? 36.994 20.341 -11.680 1.00 39.78 89 LEU A CA 1
ATOM 690 C C . LEU A 1 89 ? 36.420 21.243 -12.799 1.00 39.78 89 LEU A C 1
ATOM 692 O O . LEU A 1 89 ? 37.129 21.973 -13.479 1.00 39.78 89 LEU A O 1
ATOM 696 N N . THR A 1 90 ? 35.086 21.371 -12.716 1.00 32.06 90 THR A N 1
ATOM 697 C CA . THR A 1 90 ? 34.171 22.407 -13.252 1.00 32.06 90 THR A CA 1
ATOM 698 C C . THR A 1 90 ? 33.749 22.320 -14.720 1.00 32.06 90 THR A C 1
ATOM 700 O O . THR A 1 90 ? 34.575 22.393 -15.616 1.00 32.06 90 THR A O 1
ATOM 703 N N . SER A 1 91 ? 32.428 22.254 -14.944 1.00 32.09 91 SER A N 1
ATOM 704 C CA . SER A 1 91 ? 31.649 23.135 -15.844 1.00 32.09 91 SER A CA 1
ATOM 705 C C . SER A 1 91 ? 30.259 22.512 -16.048 1.00 32.09 91 SER A C 1
ATOM 707 O O . SER A 1 91 ? 30.137 21.432 -16.609 1.00 32.09 91 SER A O 1
ATOM 709 N N . HIS A 1 92 ? 29.210 23.030 -15.407 1.00 33.53 92 HIS A N 1
ATOM 710 C CA . HIS A 1 92 ? 28.311 24.045 -15.979 1.00 33.53 92 HIS A CA 1
ATOM 711 C C . HIS A 1 92 ? 27.689 23.620 -17.321 1.00 33.53 92 HIS A C 1
ATOM 713 O O . HIS A 1 92 ? 28.347 23.623 -18.359 1.00 33.53 92 HIS A O 1
ATOM 719 N N . LEU A 1 93 ? 26.397 23.277 -17.257 1.00 33.00 93 LEU A N 1
ATOM 720 C CA . LEU A 1 93 ? 25.488 23.155 -18.393 1.00 33.00 93 LEU A CA 1
ATOM 721 C C . LEU A 1 93 ? 25.108 24.562 -18.861 1.00 33.00 93 LEU A C 1
ATOM 723 O O . LEU A 1 93 ? 24.400 25.271 -18.147 1.00 33.00 93 LEU A O 1
ATOM 727 N N . GLU A 1 94 ? 25.534 24.932 -20.064 1.00 30.08 94 GLU A N 1
ATOM 728 C CA . GLU A 1 94 ? 24.904 26.007 -20.825 1.00 30.08 94 GLU A CA 1
ATOM 729 C C . GLU A 1 94 ? 24.478 25.497 -22.201 1.00 30.08 94 GLU A C 1
ATOM 731 O O . GLU A 1 94 ? 25.246 24.922 -22.971 1.00 30.08 94 GLU A O 1
ATOM 736 N N . THR A 1 95 ? 23.195 25.714 -22.461 1.00 35.75 95 THR A N 1
ATOM 737 C CA . THR A 1 95 ? 22.486 25.579 -23.725 1.00 35.75 95 THR A CA 1
ATOM 738 C C . THR A 1 95 ? 23.000 26.616 -24.720 1.00 35.75 95 THR A C 1
ATOM 740 O O . THR A 1 95 ? 23.015 27.797 -24.383 1.00 35.75 95 THR A O 1
ATOM 743 N N . ASN A 1 96 ? 23.321 26.227 -25.958 1.00 30.09 96 ASN A N 1
ATOM 744 C CA . ASN A 1 96 ? 23.158 27.127 -27.101 1.00 30.09 96 ASN A CA 1
ATOM 745 C C . ASN A 1 96 ? 23.072 26.400 -28.447 1.00 30.09 96 ASN A C 1
ATOM 747 O O . ASN A 1 96 ? 23.613 25.318 -28.656 1.00 30.09 96 ASN A O 1
ATOM 751 N N . TYR A 1 97 ? 22.307 27.044 -29.314 1.00 32.84 97 TYR A N 1
ATOM 752 C CA . TYR A 1 97 ? 21.788 26.652 -30.615 1.00 32.84 97 TYR A CA 1
ATOM 753 C C . TYR A 1 97 ? 22.764 26.932 -31.776 1.00 32.84 97 TYR A C 1
ATOM 755 O O . TYR A 1 97 ? 23.549 27.874 -31.717 1.00 32.84 97 TYR A O 1
ATOM 763 N N . ASP A 1 98 ? 22.553 26.175 -32.860 1.00 29.67 98 ASP A N 1
ATOM 764 C CA . ASP A 1 98 ? 22.483 26.613 -34.271 1.00 29.67 98 ASP A CA 1
ATOM 765 C C . ASP A 1 98 ? 23.546 26.131 -35.291 1.00 29.67 98 ASP A C 1
ATOM 767 O O . ASP A 1 98 ? 24.748 26.155 -35.049 1.00 29.67 98 ASP A O 1
ATOM 771 N N . SER A 1 99 ? 22.980 25.692 -36.428 1.00 32.72 99 SER A N 1
ATOM 772 C CA . SER A 1 99 ? 23.425 25.559 -37.831 1.00 32.72 99 SER A CA 1
ATOM 773 C C . SER A 1 99 ? 24.887 25.242 -38.205 1.00 32.72 99 SER A C 1
ATOM 775 O O . SER A 1 99 ? 25.791 26.032 -37.971 1.00 32.72 99 SER A O 1
ATOM 777 N N . ASP A 1 100 ? 25.128 24.138 -38.930 1.00 30.48 100 ASP A N 1
ATOM 778 C CA . ASP A 1 100 ? 25.117 24.092 -40.412 1.00 30.48 100 ASP A CA 1
ATOM 779 C C . ASP A 1 100 ? 25.697 22.763 -40.968 1.00 30.48 100 ASP A C 1
ATOM 781 O O . ASP A 1 100 ? 26.590 22.151 -40.388 1.00 30.48 100 ASP A O 1
ATOM 785 N N . GLU A 1 101 ? 25.097 22.325 -42.086 1.00 31.89 101 GLU A N 1
ATOM 786 C CA . GLU A 1 101 ? 25.617 21.591 -43.267 1.00 31.89 101 GLU A CA 1
ATOM 787 C C . GLU A 1 101 ? 27.110 21.131 -43.220 1.00 31.89 101 GLU A C 1
ATOM 789 O O . GLU A 1 101 ? 27.980 21.872 -42.788 1.00 31.89 101 GLU A O 1
ATOM 794 N N . ILE A 1 102 ? 27.605 19.976 -43.699 1.00 28.41 102 ILE A N 1
ATOM 795 C CA . ILE A 1 102 ? 27.457 19.245 -44.973 1.00 28.41 102 ILE A CA 1
ATOM 796 C C . ILE A 1 102 ? 28.219 17.893 -44.814 1.00 28.41 102 ILE A C 1
ATOM 798 O O . ILE A 1 102 ? 29.212 17.825 -44.091 1.00 28.41 102 ILE A O 1
ATOM 802 N N . SER A 1 103 ? 27.864 16.881 -45.622 1.00 32.72 103 SER A N 1
ATOM 803 C CA . SER A 1 103 ? 28.736 15.810 -46.174 1.00 32.72 103 SER A CA 1
ATOM 804 C C . SER A 1 103 ? 28.439 14.369 -45.730 1.00 32.72 103 SER A C 1
ATOM 806 O O . SER A 1 103 ? 29.022 13.809 -44.804 1.00 32.72 103 SER A O 1
ATOM 808 N N . LEU A 1 104 ? 27.549 13.741 -46.504 1.00 31.88 104 LEU A N 1
ATOM 809 C CA . LEU A 1 104 ? 27.317 12.302 -46.564 1.00 31.88 104 LEU A CA 1
ATOM 810 C C . LEU A 1 104 ? 28.525 11.604 -47.208 1.00 31.88 104 LEU A C 1
ATOM 812 O O . LEU A 1 104 ? 28.843 11.853 -48.373 1.00 31.88 104 LEU A O 1
ATOM 816 N N . LYS A 1 105 ? 29.153 10.671 -46.485 1.00 35.66 105 LYS A N 1
ATOM 817 C CA . LYS A 1 105 ? 30.005 9.638 -47.085 1.00 35.66 105 LYS A CA 1
ATOM 818 C C . LYS A 1 105 ? 29.518 8.252 -46.683 1.00 35.66 105 LYS A C 1
ATOM 820 O O . LYS A 1 105 ? 29.563 7.856 -45.526 1.00 35.66 105 LYS A O 1
ATOM 825 N N . SER A 1 106 ? 29.045 7.559 -47.709 1.00 34.03 106 SER A N 1
ATOM 826 C CA . SER A 1 106 ? 28.688 6.150 -47.791 1.00 34.03 106 SER A CA 1
ATOM 827 C C . SER A 1 106 ? 29.836 5.228 -47.379 1.00 34.03 106 SER A C 1
ATOM 829 O O . SER A 1 106 ? 30.926 5.341 -47.945 1.00 34.03 106 SER A O 1
ATOM 831 N N . VAL A 1 107 ? 29.564 4.259 -46.505 1.00 32.41 107 VAL A N 1
ATOM 832 C CA . VAL A 1 107 ? 30.327 3.006 -46.441 1.00 32.41 107 VAL A CA 1
ATOM 833 C C . VAL A 1 107 ? 29.352 1.841 -46.271 1.00 32.41 107 VAL A C 1
ATOM 835 O O . VAL A 1 107 ? 28.381 1.922 -45.523 1.00 32.41 107 VAL A O 1
ATOM 838 N N . ASP A 1 108 ? 29.621 0.812 -47.064 1.00 33.62 108 ASP A N 1
ATOM 839 C CA . ASP A 1 108 ? 28.798 -0.335 -47.414 1.00 33.62 108 ASP A CA 1
ATOM 840 C C . ASP A 1 108 ? 28.229 -1.175 -46.265 1.00 33.62 108 ASP A C 1
ATOM 842 O O . ASP A 1 108 ? 28.861 -1.455 -45.246 1.00 33.62 108 ASP A O 1
ATOM 846 N N . VAL A 1 109 ? 27.031 -1.675 -46.558 1.00 31.08 109 VAL A N 1
ATOM 847 C CA . VAL A 1 109 ? 26.276 -2.718 -45.865 1.00 31.08 109 VAL A CA 1
ATOM 848 C C . VAL A 1 109 ? 26.945 -4.081 -46.069 1.00 31.08 109 VAL A C 1
ATOM 850 O O . VAL A 1 109 ? 27.255 -4.464 -47.198 1.00 31.08 109 VAL A O 1
ATOM 853 N N . LYS A 1 110 ? 27.054 -4.890 -45.006 1.00 29.98 110 LYS A N 1
ATOM 854 C CA . LYS A 1 110 ? 27.201 -6.347 -45.145 1.00 29.98 110 LYS A CA 1
ATOM 855 C C . LYS A 1 110 ? 26.306 -7.083 -44.148 1.00 29.98 110 LYS A C 1
ATOM 857 O O . LYS A 1 110 ? 26.647 -7.258 -42.985 1.00 29.98 110 LYS A O 1
ATOM 862 N N . ILE A 1 111 ? 25.145 -7.495 -44.650 1.00 34.00 111 ILE A N 1
ATOM 863 C CA . ILE A 1 111 ? 24.170 -8.383 -44.007 1.00 34.00 111 ILE A CA 1
ATOM 864 C C . ILE A 1 111 ? 24.558 -9.833 -44.341 1.00 34.00 111 ILE A C 1
ATOM 866 O O . ILE A 1 111 ? 24.712 -10.137 -45.526 1.00 34.00 111 ILE A O 1
ATOM 870 N N . PRO A 1 112 ? 24.681 -10.746 -43.364 1.00 33.41 112 PRO A N 1
ATOM 871 C CA . PRO A 1 112 ? 24.603 -12.182 -43.622 1.00 33.41 112 PRO A CA 1
ATOM 872 C C . PRO A 1 112 ? 23.163 -12.692 -43.445 1.00 33.41 112 PRO A C 1
ATOM 874 O O . PRO A 1 112 ? 22.468 -12.316 -42.502 1.00 33.41 112 PRO A O 1
ATOM 877 N N . ALA A 1 113 ? 22.723 -13.530 -44.383 1.00 34.28 113 ALA A N 1
ATOM 878 C CA . ALA A 1 113 ? 21.393 -14.136 -44.456 1.00 34.28 113 ALA A CA 1
ATOM 879 C C . ALA A 1 113 ? 21.152 -15.220 -43.378 1.00 34.28 113 ALA A C 1
ATOM 881 O O . ALA A 1 113 ? 22.119 -15.814 -42.897 1.00 34.28 113 ALA A O 1
ATOM 882 N N . PRO A 1 114 ? 19.884 -15.533 -43.038 1.00 32.38 114 PRO A N 1
ATOM 883 C CA . PRO A 1 114 ? 19.547 -16.654 -42.172 1.00 32.38 114 PRO A CA 1
ATOM 884 C C . PRO A 1 114 ? 19.365 -17.933 -43.004 1.00 32.38 114 PRO A C 1
ATOM 886 O O . PRO A 1 114 ? 18.509 -17.989 -43.887 1.00 32.38 114 PRO A O 1
ATOM 889 N N . GLU A 1 115 ? 20.144 -18.973 -42.710 1.00 31.62 115 GLU A N 1
ATOM 890 C CA . GLU A 1 115 ? 19.886 -20.320 -43.221 1.00 31.62 115 GLU A CA 1
ATOM 891 C C . GLU A 1 115 ? 19.029 -21.100 -42.221 1.00 31.62 115 GLU A C 1
ATOM 893 O O . GLU A 1 115 ? 19.375 -21.295 -41.057 1.00 31.62 115 GLU A O 1
ATOM 898 N N . SER A 1 116 ? 17.865 -21.511 -42.708 1.00 34.66 116 SER A N 1
ATOM 899 C CA . SER A 1 116 ? 16.912 -22.394 -42.059 1.00 34.66 116 SER A CA 1
ATOM 900 C C . SER A 1 116 ? 17.334 -23.854 -42.217 1.00 34.66 116 SER A C 1
ATOM 902 O O . SER A 1 116 ? 17.379 -24.343 -43.346 1.00 34.66 116 SER A O 1
ATOM 904 N N . THR A 1 117 ? 17.499 -24.585 -41.114 1.00 36.66 117 THR A N 1
ATOM 905 C CA . THR A 1 117 ? 17.289 -26.040 -41.106 1.00 36.66 117 THR A CA 1
ATOM 906 C C . THR A 1 117 ? 16.588 -26.482 -39.829 1.00 36.66 117 THR A C 1
ATOM 908 O O . THR A 1 117 ? 17.056 -26.267 -38.715 1.00 36.66 117 THR A O 1
ATOM 911 N N . ASP A 1 118 ? 15.442 -27.094 -40.080 1.00 36.38 118 ASP A N 1
ATOM 912 C CA . ASP A 1 118 ? 14.482 -27.747 -39.211 1.00 36.38 118 ASP A CA 1
ATOM 913 C C . ASP A 1 118 ? 15.100 -28.917 -38.422 1.00 36.38 118 ASP A C 1
ATOM 915 O O . ASP A 1 118 ? 15.786 -29.763 -38.998 1.00 36.38 118 ASP A O 1
ATOM 919 N N . SER A 1 119 ? 14.858 -28.967 -37.109 1.00 35.56 119 SER A N 1
ATOM 920 C CA . SER A 1 119 ? 14.956 -30.169 -36.264 1.00 35.56 119 SER A CA 1
ATOM 921 C C . SER A 1 119 ? 14.302 -29.890 -34.910 1.00 35.56 119 SER A C 1
ATOM 923 O O . SER A 1 119 ? 14.917 -29.365 -33.982 1.00 35.56 119 SER A O 1
ATOM 925 N N . LEU A 1 120 ? 13.021 -30.242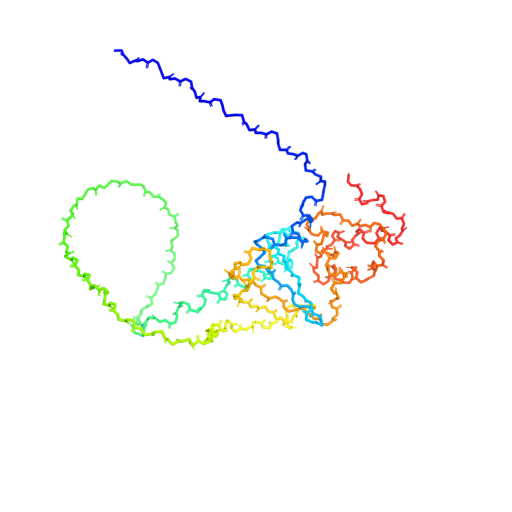 -34.817 1.00 40.34 120 LEU A N 1
ATOM 926 C CA . LEU A 1 120 ? 12.231 -30.253 -33.591 1.00 40.34 120 LEU A CA 1
ATOM 927 C C . LEU A 1 120 ? 12.850 -31.200 -32.555 1.00 40.34 120 LEU A C 1
ATOM 929 O O . LEU A 1 120 ? 12.743 -32.416 -32.681 1.00 40.34 120 LEU A O 1
ATOM 933 N N . ASN A 1 121 ? 13.421 -30.642 -31.492 1.00 36.00 121 ASN A N 1
ATOM 934 C CA . ASN A 1 121 ? 13.617 -31.349 -30.233 1.00 36.00 121 ASN A CA 1
ATOM 935 C C . ASN A 1 121 ? 13.033 -30.487 -29.113 1.00 36.00 121 ASN A C 1
ATOM 937 O O . ASN A 1 121 ? 13.532 -29.404 -28.816 1.00 36.00 121 ASN A O 1
ATOM 941 N N . MET A 1 122 ? 11.936 -30.972 -28.523 1.00 41.44 122 MET A N 1
ATOM 942 C CA . MET A 1 122 ? 11.338 -30.431 -27.306 1.00 41.44 122 MET A CA 1
ATOM 943 C C . MET A 1 122 ? 12.357 -30.497 -26.169 1.00 41.44 122 MET A C 1
ATOM 945 O O . MET A 1 122 ? 12.502 -31.525 -25.510 1.00 41.44 122 MET A O 1
ATOM 949 N N . LEU A 1 123 ? 13.045 -29.386 -25.929 1.00 35.28 123 LEU A N 1
ATOM 950 C CA . LEU A 1 123 ? 13.759 -29.147 -24.689 1.00 35.28 123 LEU A CA 1
ATOM 951 C C . LEU A 1 123 ? 12.920 -28.197 -23.838 1.00 35.28 123 LEU A C 1
ATOM 953 O O . LEU A 1 123 ? 12.497 -27.125 -24.269 1.00 35.28 123 LEU A O 1
ATOM 957 N N . LYS A 1 124 ? 12.628 -28.686 -22.635 1.00 35.81 124 LYS A N 1
ATOM 958 C CA . LYS A 1 124 ? 12.079 -27.979 -21.478 1.00 35.81 124 LYS A CA 1
ATOM 959 C C . LYS A 1 124 ? 12.696 -26.569 -21.404 1.00 35.81 124 LYS A C 1
ATOM 961 O O . LYS A 1 124 ? 13.917 -26.483 -21.522 1.00 35.81 124 LYS A O 1
ATOM 966 N N . PRO A 1 125 ? 11.924 -25.486 -21.205 1.00 35.31 125 PRO A N 1
ATOM 967 C CA . PRO A 1 125 ? 12.531 -24.187 -20.979 1.00 35.31 125 PRO A CA 1
ATOM 968 C C . PRO A 1 125 ? 13.168 -24.226 -19.591 1.00 35.31 125 PRO A C 1
ATOM 970 O O . PRO A 1 125 ? 12.482 -24.128 -18.574 1.00 35.31 125 PRO A O 1
ATOM 973 N N . GLU A 1 126 ? 14.477 -24.456 -19.550 1.00 34.56 126 GLU A N 1
ATOM 974 C CA . GLU A 1 126 ? 15.276 -24.115 -18.385 1.00 34.56 126 GLU A CA 1
ATOM 975 C C . GLU A 1 126 ? 15.268 -22.593 -18.294 1.00 34.56 126 GLU A C 1
ATOM 977 O O . GLU A 1 126 ? 15.685 -21.889 -19.216 1.00 34.56 126 GLU A O 1
ATOM 982 N N . PHE A 1 127 ? 14.669 -22.101 -17.212 1.00 43.59 127 PHE A N 1
ATOM 983 C CA . PHE A 1 127 ? 14.674 -20.697 -16.841 1.00 43.59 127 PHE A CA 1
ATOM 984 C C . PHE A 1 127 ? 16.138 -20.253 -16.816 1.00 43.59 127 PHE A C 1
ATOM 986 O O . PHE A 1 127 ? 16.918 -20.729 -15.995 1.00 43.59 127 PHE A O 1
ATOM 993 N N . GLY A 1 128 ? 16.527 -19.393 -17.756 1.00 33.41 128 GLY A N 1
ATOM 994 C CA . GLY A 1 128 ? 17.817 -18.728 -17.711 1.00 33.41 128 GLY A CA 1
ATOM 995 C C . GLY A 1 128 ? 17.842 -17.854 -16.467 1.00 33.41 128 GLY A C 1
ATOM 996 O O . GLY A 1 128 ? 17.280 -16.762 -16.465 1.00 33.41 128 GLY A O 1
ATOM 997 N N . GLU A 1 129 ? 18.443 -18.377 -15.404 1.00 43.56 129 GLU A N 1
ATOM 998 C CA . GLU A 1 129 ? 18.727 -17.702 -14.145 1.00 43.56 129 GLU A CA 1
ATOM 999 C C . GLU A 1 129 ? 19.637 -16.495 -14.400 1.00 43.56 129 GLU A C 1
ATOM 1001 O O . GLU A 1 129 ? 20.848 -16.528 -14.206 1.00 43.56 129 GLU A O 1
ATOM 1006 N N . THR A 1 130 ? 19.042 -15.380 -14.816 1.00 42.09 130 THR A N 1
ATOM 1007 C CA . THR A 1 130 ? 19.609 -14.067 -14.510 1.00 42.09 130 THR A CA 1
ATOM 1008 C C . THR A 1 130 ? 19.199 -13.765 -13.074 1.00 42.09 130 THR A C 1
ATOM 1010 O O . THR A 1 130 ? 18.262 -13.010 -12.829 1.00 42.09 130 THR A O 1
ATOM 1013 N N . ILE A 1 131 ? 19.828 -14.446 -12.110 1.00 51.78 131 ILE A N 1
ATOM 1014 C CA . ILE A 1 131 ? 19.652 -14.132 -10.691 1.00 51.78 131 ILE A CA 1
ATOM 1015 C C . ILE A 1 131 ? 20.336 -12.782 -10.481 1.00 51.78 131 ILE A C 1
ATOM 1017 O O . ILE A 1 131 ? 21.542 -12.704 -10.259 1.00 51.78 131 ILE A O 1
ATOM 1021 N N . SER A 1 132 ? 19.563 -11.701 -10.587 1.00 59.88 132 SER A N 1
ATOM 1022 C CA . SER A 1 132 ? 19.899 -10.465 -9.889 1.00 59.88 132 SER A CA 1
ATOM 1023 C C . SER A 1 132 ? 20.065 -10.852 -8.419 1.00 59.88 132 SER A C 1
ATOM 1025 O O . SER A 1 132 ? 19.132 -11.369 -7.801 1.00 59.88 132 SER A O 1
ATOM 1027 N N . ALA A 1 133 ? 21.291 -10.743 -7.900 1.00 75.50 133 ALA A N 1
ATOM 1028 C CA . ALA A 1 133 ? 21.603 -11.153 -6.540 1.00 75.50 133 ALA A CA 1
ATOM 1029 C C . ALA A 1 133 ? 20.709 -10.372 -5.573 1.00 75.50 133 ALA A C 1
ATOM 1031 O O . ALA A 1 133 ? 20.726 -9.145 -5.572 1.00 75.50 133 ALA A O 1
ATOM 1032 N N . ALA A 1 134 ? 19.906 -11.080 -4.779 1.00 85.56 134 ALA A N 1
ATOM 1033 C CA . ALA A 1 134 ? 18.962 -10.415 -3.901 1.00 85.56 134 ALA A CA 1
ATOM 1034 C C . ALA A 1 134 ? 19.675 -9.576 -2.840 1.00 85.56 134 ALA A C 1
ATOM 1036 O O . ALA A 1 134 ? 20.545 -10.069 -2.114 1.00 85.56 134 ALA A O 1
ATOM 1037 N N . ARG A 1 135 ? 19.272 -8.311 -2.725 1.00 91.31 135 ARG A N 1
ATOM 1038 C CA . ARG A 1 135 ? 19.812 -7.372 -1.749 1.00 91.31 135 ARG A CA 1
ATOM 1039 C C . ARG A 1 135 ? 19.176 -7.630 -0.393 1.00 91.31 135 ARG A C 1
ATOM 1041 O O . ARG A 1 135 ? 17.955 -7.579 -0.256 1.00 91.31 135 ARG A O 1
ATOM 1048 N N . SER A 1 136 ? 19.993 -7.892 0.625 1.00 93.56 136 SER A N 1
ATOM 1049 C CA . SER A 1 136 ? 19.506 -8.018 2.004 1.00 93.56 136 SER A CA 1
ATOM 1050 C C . SER A 1 136 ? 19.055 -6.660 2.546 1.00 93.56 136 SER A C 1
ATOM 1052 O O . SER A 1 136 ? 19.771 -5.668 2.422 1.00 93.56 136 SER A O 1
ATOM 1054 N N . LEU A 1 137 ? 17.898 -6.631 3.207 1.00 94.31 137 LEU A N 1
ATOM 1055 C CA . LEU A 1 137 ? 17.329 -5.450 3.867 1.00 94.31 137 LEU A CA 1
ATOM 1056 C C . LEU A 1 137 ? 17.375 -5.547 5.397 1.00 94.31 137 LEU A C 1
ATOM 1058 O O . LEU A 1 137 ? 16.821 -4.697 6.089 1.00 94.31 137 LEU A O 1
ATOM 1062 N N . SER A 1 138 ? 18.091 -6.535 5.943 1.00 87.75 138 SER A N 1
ATOM 1063 C CA . SER A 1 138 ? 18.164 -6.784 7.390 1.00 87.75 138 SER A CA 1
ATOM 1064 C C . SER A 1 138 ? 18.659 -5.587 8.213 1.00 87.75 138 SER A C 1
ATOM 1066 O O . SER A 1 138 ? 18.323 -5.472 9.388 1.00 87.75 138 SER A O 1
ATOM 1068 N N . SER A 1 139 ? 19.475 -4.706 7.624 1.00 89.06 139 SER A N 1
ATOM 1069 C CA . SER A 1 139 ? 19.968 -3.477 8.263 1.00 89.06 139 SER A CA 1
ATOM 1070 C C . SER A 1 139 ? 19.178 -2.221 7.886 1.00 89.06 139 SER A C 1
ATOM 1072 O O . SER A 1 139 ? 19.457 -1.161 8.437 1.00 89.06 139 SER A O 1
ATOM 1074 N N . TRP A 1 140 ? 18.240 -2.311 6.938 1.00 90.81 140 TRP A N 1
ATOM 1075 C CA . TRP A 1 140 ? 17.491 -1.159 6.428 1.00 90.81 140 TRP A CA 1
ATOM 1076 C C . TRP A 1 140 ? 16.300 -0.805 7.323 1.00 90.81 140 TRP A C 1
ATOM 1078 O O . TRP A 1 140 ? 16.035 0.366 7.594 1.00 90.81 140 TRP A O 1
ATOM 1088 N N . GLY A 1 141 ? 15.594 -1.816 7.828 1.00 88.81 141 GLY A N 1
ATOM 1089 C CA . GLY A 1 141 ? 14.448 -1.606 8.699 1.00 88.81 141 GLY A CA 1
ATOM 1090 C C . GLY A 1 141 ? 13.760 -2.903 9.099 1.00 88.81 141 GLY A C 1
ATOM 1091 O O . GLY A 1 141 ? 14.020 -3.969 8.547 1.00 88.81 141 GLY A O 1
ATOM 1092 N N . LYS A 1 142 ? 12.861 -2.808 10.081 1.00 92.62 142 LYS A N 1
ATOM 1093 C CA . LYS A 1 142 ? 11.978 -3.922 10.453 1.00 92.62 142 LYS A CA 1
ATOM 1094 C C . LYS A 1 142 ? 11.020 -4.231 9.303 1.00 92.62 142 LYS A C 1
ATOM 1096 O O . LYS A 1 142 ? 10.718 -3.350 8.513 1.00 92.62 142 LYS A O 1
ATOM 1101 N N . GLY A 1 143 ? 10.512 -5.459 9.239 1.00 94.00 143 GLY A N 1
ATOM 1102 C CA . GLY A 1 143 ? 9.472 -5.841 8.279 1.00 94.00 143 GLY A CA 1
ATOM 1103 C C . GLY A 1 143 ? 9.966 -6.246 6.889 1.00 94.00 143 GLY A C 1
ATOM 1104 O O . GLY A 1 143 ? 9.205 -6.874 6.162 1.00 94.00 143 GLY A O 1
ATOM 1105 N N . PHE A 1 144 ? 11.225 -5.969 6.539 1.00 95.56 144 PHE A N 1
ATOM 1106 C CA . PHE A 1 144 ? 11.798 -6.265 5.224 1.00 95.56 144 PHE A CA 1
ATOM 1107 C C . PHE A 1 144 ? 13.011 -7.190 5.343 1.00 95.56 144 PHE A C 1
ATOM 1109 O O . PHE A 1 144 ? 13.882 -6.987 6.187 1.00 95.56 144 PHE A O 1
ATOM 1116 N N . VAL A 1 145 ? 13.080 -8.205 4.483 1.00 95.50 145 VAL A N 1
ATOM 1117 C CA . VAL A 1 145 ? 14.154 -9.211 4.474 1.00 95.50 145 VAL A CA 1
ATOM 1118 C C . VAL A 1 145 ? 15.074 -9.014 3.278 1.00 95.50 145 VAL A C 1
ATOM 1120 O O . VAL A 1 145 ? 16.291 -8.974 3.448 1.00 95.50 145 VAL A O 1
ATOM 1123 N N . SER A 1 146 ? 14.516 -8.886 2.075 1.00 94.88 146 SER A N 1
ATOM 1124 C CA . SER A 1 146 ? 15.301 -8.693 0.855 1.00 94.88 146 SER A CA 1
ATOM 1125 C C . SER A 1 146 ? 14.491 -8.047 -0.262 1.00 94.88 146 SER A C 1
ATOM 1127 O O . SER A 1 146 ? 13.261 -8.095 -0.241 1.00 94.88 146 SER A O 1
ATOM 1129 N N . VAL A 1 147 ? 15.187 -7.493 -1.252 1.00 95.38 147 VAL A N 1
ATOM 1130 C CA . VAL A 1 147 ? 14.601 -6.985 -2.497 1.00 95.38 147 VAL A CA 1
ATOM 1131 C C . VAL A 1 147 ? 15.438 -7.412 -3.701 1.00 95.38 147 VAL A C 1
ATOM 1133 O O . VAL A 1 147 ? 16.665 -7.461 -3.610 1.00 95.38 147 VAL A O 1
ATOM 1136 N N . HIS A 1 148 ? 14.789 -7.749 -4.816 1.00 93.56 148 HIS A N 1
ATOM 1137 C CA . HIS A 1 148 ? 15.453 -8.099 -6.077 1.00 93.56 148 HIS A CA 1
ATOM 1138 C C . HIS A 1 148 ? 14.537 -7.911 -7.288 1.00 93.56 148 HIS A C 1
ATOM 1140 O O . HIS A 1 148 ? 13.324 -7.775 -7.140 1.00 93.56 148 HIS A O 1
ATOM 1146 N N . LYS A 1 149 ? 15.112 -7.927 -8.496 1.00 93.12 149 LYS A N 1
ATOM 1147 C CA . LYS A 1 149 ? 14.361 -7.939 -9.763 1.00 93.12 149 LYS A CA 1
ATOM 1148 C C . LYS A 1 149 ? 14.180 -9.369 -10.256 1.00 93.12 149 LYS A C 1
ATOM 1150 O O . LYS A 1 149 ? 15.140 -10.135 -10.295 1.00 93.12 149 LYS A O 1
ATOM 1155 N N . GLU A 1 150 ? 12.971 -9.715 -10.681 1.00 92.44 150 GLU A N 1
ATOM 1156 C CA . GLU A 1 150 ? 12.652 -11.045 -11.200 1.00 92.44 150 GLU A CA 1
ATOM 1157 C C . GLU A 1 150 ? 11.652 -10.969 -12.360 1.00 92.44 150 GLU A C 1
ATOM 1159 O O . GLU A 1 150 ? 10.756 -10.127 -12.371 1.00 92.44 150 GLU A O 1
ATOM 1164 N N . MET A 1 151 ? 11.784 -11.859 -13.347 1.00 93.75 151 MET A N 1
ATOM 1165 C CA . MET A 1 151 ? 10.780 -12.008 -14.403 1.00 93.75 151 MET A CA 1
ATOM 1166 C C . MET A 1 151 ? 9.628 -12.871 -13.890 1.00 93.75 151 MET A C 1
ATOM 1168 O O . MET A 1 151 ? 9.801 -14.066 -13.665 1.00 93.75 151 MET A O 1
ATOM 1172 N N . GLN A 1 152 ? 8.448 -12.273 -13.751 1.00 92.81 152 GLN A N 1
ATOM 1173 C CA . GLN A 1 152 ? 7.253 -12.928 -13.226 1.00 92.81 152 GLN A CA 1
ATOM 1174 C C . GLN A 1 152 ? 6.116 -12.907 -14.247 1.00 92.81 152 GLN A C 1
ATOM 1176 O O . GLN A 1 152 ? 6.002 -11.997 -15.073 1.00 92.81 152 GLN A O 1
ATOM 1181 N N . VAL A 1 153 ? 5.266 -13.934 -14.212 1.00 91.50 153 VAL A N 1
ATOM 1182 C CA . VAL A 1 153 ? 4.050 -13.966 -15.032 1.00 91.50 153 VAL A CA 1
ATOM 1183 C C . VAL A 1 153 ? 2.976 -13.179 -14.298 1.00 91.50 153 VAL A C 1
ATOM 1185 O O . VAL A 1 153 ? 2.547 -13.568 -13.214 1.00 91.50 153 VAL A O 1
ATOM 1188 N N . ASN A 1 154 ? 2.525 -12.073 -14.886 1.00 88.44 154 ASN A N 1
ATOM 1189 C CA . ASN A 1 154 ? 1.441 -11.293 -14.306 1.00 88.44 154 ASN A CA 1
ATOM 1190 C C . ASN A 1 154 ? 0.151 -12.145 -14.276 1.00 88.44 154 ASN A C 1
ATOM 1192 O O . ASN A 1 154 ? -0.278 -12.614 -15.336 1.00 88.44 154 ASN A O 1
ATOM 1196 N N . PRO A 1 155 ? -0.495 -12.320 -13.107 1.00 87.56 155 PRO A N 1
ATOM 1197 C CA . PRO A 1 155 ? -1.589 -13.280 -12.940 1.00 87.56 155 PRO A CA 1
ATOM 1198 C C . PRO A 1 155 ? -2.865 -12.902 -13.702 1.00 87.56 155 PRO A C 1
ATOM 1200 O O . PRO A 1 155 ? -3.719 -13.755 -13.927 1.00 87.56 155 PRO A O 1
ATOM 1203 N N . VAL A 1 156 ? -3.006 -11.636 -14.110 1.00 90.62 156 VAL A N 1
ATOM 1204 C CA . VAL A 1 156 ? -4.190 -11.150 -14.829 1.00 90.62 156 VAL A CA 1
ATOM 1205 C C . VAL A 1 156 ? -3.954 -11.145 -16.340 1.00 90.62 156 VAL A C 1
ATOM 1207 O O . VAL A 1 156 ? -4.774 -11.638 -17.110 1.00 90.62 156 VAL A O 1
ATOM 1210 N N . SER A 1 157 ? -2.822 -10.600 -16.790 1.00 88.12 157 SER A N 1
ATOM 1211 C CA . SER A 1 157 ? -2.516 -10.451 -18.221 1.00 88.12 157 SER A CA 1
ATOM 1212 C C . SER A 1 157 ? -1.808 -11.658 -18.844 1.00 88.12 157 SER A C 1
ATOM 1214 O O . SER A 1 157 ? -1.720 -11.729 -20.070 1.00 88.12 157 SER A O 1
ATOM 1216 N N . ASN A 1 158 ? -1.299 -12.594 -18.031 1.00 90.25 158 ASN A N 1
ATOM 1217 C CA . ASN A 1 158 ? -0.480 -13.743 -18.445 1.00 90.25 158 ASN A CA 1
ATOM 1218 C C . ASN A 1 158 ? 0.775 -13.366 -19.252 1.00 90.25 158 ASN A C 1
ATOM 1220 O O . ASN A 1 158 ? 1.297 -14.167 -20.028 1.00 90.25 158 ASN A O 1
ATOM 1224 N N . ARG A 1 159 ? 1.264 -12.134 -19.093 1.00 90.31 159 ARG A N 1
ATOM 1225 C CA . ARG A 1 159 ? 2.496 -11.661 -19.729 1.00 90.31 159 ARG A CA 1
ATOM 1226 C C . ARG A 1 159 ? 3.665 -11.807 -18.767 1.00 90.31 159 ARG A C 1
ATOM 1228 O O . ARG A 1 159 ? 3.515 -11.559 -17.573 1.00 90.31 159 ARG A O 1
ATOM 1235 N N . MET A 1 160 ? 4.823 -12.190 -19.300 1.00 93.06 160 MET A N 1
ATOM 1236 C CA . MET A 1 160 ? 6.080 -12.120 -18.560 1.00 93.06 160 MET A CA 1
ATOM 1237 C C . MET A 1 160 ? 6.511 -10.659 -18.449 1.00 93.06 160 MET A C 1
ATOM 1239 O O . MET A 1 160 ? 6.684 -9.987 -19.467 1.00 93.06 160 MET A O 1
ATOM 1243 N N . CYS A 1 161 ? 6.684 -10.182 -17.222 1.00 91.12 161 CYS A N 1
ATOM 1244 C CA . CYS A 1 161 ? 7.059 -8.808 -16.917 1.00 91.12 161 CYS A CA 1
ATOM 1245 C C . CYS A 1 161 ? 8.168 -8.793 -15.854 1.00 91.12 161 CYS A C 1
ATOM 1247 O O . CYS A 1 161 ? 8.167 -9.653 -14.971 1.00 91.12 161 CYS A O 1
ATOM 1249 N N . PRO A 1 162 ? 9.109 -7.835 -15.914 1.00 92.62 162 PRO A N 1
ATOM 1250 C CA . PRO A 1 162 ? 10.022 -7.598 -14.806 1.00 92.62 162 PRO A CA 1
ATOM 1251 C C . PRO A 1 162 ? 9.234 -7.042 -13.616 1.00 92.62 162 PRO A C 1
ATOM 1253 O O . PRO A 1 162 ? 8.467 -6.092 -13.765 1.00 92.62 162 PRO A O 1
ATOM 1256 N N . VAL A 1 163 ? 9.421 -7.643 -12.446 1.00 95.00 163 VAL A N 1
ATOM 1257 C CA . VAL A 1 163 ? 8.759 -7.275 -11.193 1.00 95.00 163 VAL A CA 1
ATOM 1258 C C . VAL A 1 163 ? 9.809 -7.173 -10.095 1.00 95.00 163 VAL A C 1
ATOM 1260 O O . VAL A 1 163 ? 10.730 -7.988 -10.013 1.00 95.00 163 VAL A O 1
ATOM 1263 N N . THR A 1 164 ? 9.664 -6.177 -9.231 1.00 96.19 164 THR A N 1
ATOM 1264 C CA . THR A 1 164 ? 10.460 -6.066 -8.007 1.00 96.19 164 THR A CA 1
ATOM 1265 C C . THR A 1 164 ? 9.862 -6.957 -6.942 1.00 96.19 164 THR A C 1
ATOM 1267 O O . THR A 1 164 ? 8.727 -6.761 -6.517 1.00 96.19 164 THR A O 1
ATOM 1270 N N . VAL A 1 165 ? 10.621 -7.942 -6.497 1.00 95.94 165 VAL A N 1
ATOM 1271 C CA . VAL A 1 165 ? 10.196 -8.872 -5.461 1.00 95.94 165 VAL A CA 1
ATOM 1272 C C . VAL A 1 165 ? 10.725 -8.377 -4.128 1.00 95.94 165 VAL A C 1
ATOM 1274 O O . VAL A 1 165 ? 11.930 -8.229 -3.947 1.00 95.94 165 VAL A O 1
ATOM 1277 N N . VAL A 1 166 ? 9.822 -8.126 -3.186 1.00 96.69 166 VAL A N 1
ATOM 1278 C CA . VAL A 1 166 ? 10.148 -7.692 -1.828 1.00 96.69 166 VAL A CA 1
ATOM 1279 C C . VAL A 1 166 ? 9.747 -8.797 -0.866 1.00 96.69 166 VAL A C 1
ATOM 1281 O O . VAL A 1 166 ? 8.568 -9.113 -0.705 1.00 96.69 166 VAL A O 1
ATOM 1284 N N . LYS A 1 167 ? 10.729 -9.399 -0.203 1.00 96.19 167 LYS A N 1
ATOM 1285 C CA . LYS A 1 167 ? 10.475 -10.407 0.821 1.00 96.19 167 LYS A CA 1
ATOM 1286 C C . LYS A 1 167 ? 10.235 -9.724 2.160 1.00 96.19 167 LYS A C 1
ATOM 1288 O O . LYS A 1 167 ? 11.113 -9.013 2.654 1.00 96.19 167 LYS A O 1
ATOM 1293 N N . MET A 1 168 ? 9.075 -9.979 2.751 1.00 96.56 168 MET A N 1
ATOM 1294 C CA . MET A 1 168 ? 8.677 -9.423 4.041 1.00 96.56 168 MET A CA 1
ATOM 1295 C C . MET A 1 168 ? 9.112 -10.331 5.197 1.00 96.56 168 MET A C 1
ATOM 1297 O O . MET A 1 168 ? 9.302 -11.540 5.037 1.00 96.56 168 MET A O 1
ATOM 1301 N N . ASP A 1 169 ? 9.294 -9.737 6.374 1.00 94.69 169 ASP A N 1
ATOM 1302 C CA . ASP A 1 169 ? 9.562 -10.480 7.603 1.00 94.69 169 ASP A CA 1
ATOM 1303 C C . ASP A 1 169 ? 8.309 -11.220 8.102 1.00 94.69 169 ASP A C 1
ATOM 1305 O O . ASP A 1 169 ? 7.172 -10.826 7.851 1.00 94.69 169 ASP A O 1
ATOM 1309 N N . SER A 1 170 ? 8.545 -12.270 8.888 1.00 92.62 170 SER A N 1
ATOM 1310 C CA . SER A 1 170 ? 7.533 -13.073 9.573 1.00 92.62 170 SER A CA 1
ATOM 1311 C C . SER A 1 170 ? 6.503 -12.297 10.396 1.00 92.62 170 SER A C 1
ATOM 1313 O O . SER A 1 170 ? 5.382 -12.760 10.583 1.00 92.62 170 SER A O 1
ATOM 1315 N N . SER A 1 171 ? 6.864 -11.117 10.896 1.00 91.75 171 SER A N 1
ATOM 1316 C CA . SER A 1 171 ? 5.954 -10.259 11.653 1.00 91.75 171 SER A CA 1
ATOM 1317 C C . SER A 1 171 ? 4.843 -9.619 10.809 1.00 91.75 171 SER A C 1
ATOM 1319 O O . SER A 1 171 ? 3.854 -9.154 11.380 1.00 91.75 171 SER A O 1
ATOM 1321 N N . VAL A 1 172 ? 4.970 -9.606 9.477 1.00 94.81 172 VAL A N 1
ATOM 1322 C CA . VAL A 1 172 ? 4.021 -8.968 8.555 1.00 94.81 172 VAL A CA 1
ATOM 1323 C C . VAL A 1 172 ? 3.047 -10.012 8.006 1.00 94.81 172 VAL A C 1
ATOM 1325 O O . VAL A 1 172 ? 3.406 -10.856 7.188 1.00 94.81 172 VAL A O 1
ATOM 1328 N N . GLN A 1 173 ? 1.796 -9.957 8.462 1.00 92.81 173 GLN A N 1
ATOM 1329 C CA . GLN A 1 173 ? 0.737 -10.886 8.049 1.00 92.81 173 GLN A CA 1
ATOM 1330 C C . GLN A 1 173 ? -0.004 -10.383 6.807 1.00 92.81 173 GLN A C 1
ATOM 1332 O O . GLN A 1 173 ? -0.297 -9.191 6.708 1.00 92.81 173 GLN A O 1
ATOM 1337 N N . ALA A 1 174 ? -0.379 -11.295 5.903 1.00 93.94 174 ALA A N 1
ATOM 1338 C CA . ALA A 1 174 ? -0.986 -10.963 4.610 1.00 93.94 174 ALA A CA 1
ATOM 1339 C C . ALA A 1 174 ? -2.284 -10.150 4.720 1.00 93.94 174 ALA A C 1
ATOM 1341 O O . ALA A 1 174 ? -2.436 -9.169 4.000 1.00 93.94 174 ALA A O 1
ATOM 1342 N N . GLY A 1 175 ? -3.192 -10.509 5.636 1.00 94.25 175 GLY A N 1
ATOM 1343 C CA . GLY A 1 175 ? -4.467 -9.801 5.823 1.00 94.25 175 GLY A CA 1
ATOM 1344 C C . GLY A 1 175 ? -4.277 -8.330 6.219 1.00 94.25 175 GLY A C 1
ATOM 1345 O O . GLY A 1 175 ? -4.571 -7.454 5.407 1.00 94.25 175 GLY A O 1
ATOM 1346 N N . PRO A 1 176 ? -3.719 -8.045 7.412 1.00 95.62 176 PRO A N 1
ATOM 1347 C CA . PRO A 1 176 ? -3.415 -6.683 7.847 1.00 95.62 176 PRO A CA 1
ATOM 1348 C C . PRO A 1 176 ? -2.556 -5.897 6.850 1.00 95.62 176 PRO A C 1
ATOM 1350 O O . PRO A 1 176 ? -2.816 -4.722 6.606 1.00 95.62 176 PRO A O 1
ATOM 1353 N N . PHE A 1 177 ? -1.557 -6.537 6.231 1.00 96.88 177 PHE A N 1
ATOM 1354 C CA . PHE A 1 177 ? -0.725 -5.888 5.219 1.00 96.88 177 PHE A CA 1
ATOM 1355 C C . PHE A 1 177 ? -1.537 -5.495 3.981 1.00 96.88 177 PHE A C 1
ATOM 1357 O O . PHE A 1 177 ? -1.405 -4.368 3.511 1.00 96.88 177 PHE A O 1
ATOM 1364 N N . LYS A 1 178 ? -2.433 -6.365 3.493 1.00 95.81 178 LYS A N 1
ATOM 1365 C CA . LYS A 1 178 ? -3.342 -6.041 2.387 1.00 95.81 178 LYS A CA 1
ATOM 1366 C C . LYS A 1 178 ? -4.246 -4.856 2.733 1.00 95.81 178 LYS A C 1
ATOM 1368 O O . LYS A 1 178 ? -4.404 -3.989 1.879 1.00 95.81 178 LYS A O 1
ATOM 1373 N N . THR A 1 179 ? -4.769 -4.765 3.959 1.00 96.56 179 THR A N 1
ATOM 1374 C CA . THR A 1 179 ? -5.557 -3.595 4.386 1.00 96.56 179 THR A CA 1
ATOM 1375 C C . THR A 1 179 ? -4.718 -2.313 4.373 1.00 96.56 179 THR A C 1
ATOM 1377 O O . THR A 1 179 ? -5.178 -1.284 3.884 1.00 96.56 179 THR A O 1
ATOM 1380 N N . VAL A 1 180 ? -3.459 -2.360 4.827 1.00 97.62 180 VAL A N 1
ATOM 1381 C CA . VAL A 1 180 ? -2.560 -1.194 4.733 1.00 97.62 180 VAL A CA 1
ATOM 1382 C C . VAL A 1 180 ? -2.307 -0.804 3.275 1.00 97.62 180 VAL A C 1
ATOM 1384 O O . VAL A 1 180 ? -2.358 0.376 2.943 1.00 97.62 180 VAL A O 1
ATOM 1387 N N . LEU A 1 181 ? -2.094 -1.768 2.374 1.00 97.62 181 LEU A N 1
ATOM 1388 C CA . LEU A 1 181 ? -1.969 -1.465 0.947 1.00 97.62 181 LEU A CA 1
ATOM 1389 C C . LEU A 1 181 ? -3.262 -0.855 0.385 1.00 97.62 181 LEU A C 1
ATOM 1391 O O . LEU A 1 181 ? -3.185 0.120 -0.350 1.00 97.62 181 LEU A O 1
ATOM 1395 N N . GLN A 1 182 ? -4.443 -1.358 0.753 1.00 96.00 182 GLN A N 1
ATOM 1396 C CA . GLN A 1 182 ? -5.722 -0.762 0.341 1.00 96.00 182 GLN A CA 1
ATOM 1397 C C . GLN A 1 182 ? -5.831 0.700 0.782 1.00 96.00 182 GLN A C 1
ATOM 1399 O O . GLN A 1 182 ? -6.227 1.547 -0.022 1.00 96.00 182 GLN A O 1
ATOM 1404 N N . PHE A 1 183 ? -5.409 1.010 2.010 1.00 96.12 183 PHE A N 1
ATOM 1405 C CA . PHE A 1 183 ? -5.323 2.385 2.486 1.00 96.12 183 PHE A CA 1
ATOM 1406 C C . PHE A 1 183 ? -4.392 3.233 1.606 1.00 96.12 183 PHE A C 1
ATOM 1408 O O . PHE A 1 183 ? -4.781 4.310 1.175 1.00 96.12 183 PHE A O 1
ATOM 1415 N N . LEU A 1 184 ? -3.204 2.740 1.246 1.00 96.94 184 LEU A N 1
ATOM 1416 C CA . LEU A 1 184 ? -2.267 3.491 0.394 1.00 96.94 184 LEU A CA 1
ATOM 1417 C C . LEU A 1 184 ? -2.797 3.769 -1.023 1.00 96.94 184 LEU A C 1
ATOM 1419 O O . LEU A 1 184 ? -2.340 4.716 -1.664 1.00 96.94 184 LEU A O 1
ATOM 1423 N N . TYR A 1 185 ? -3.746 2.965 -1.511 1.00 96.06 185 TYR A N 1
ATOM 1424 C CA . TYR A 1 185 ? -4.401 3.172 -2.807 1.00 96.06 185 TYR A CA 1
ATOM 1425 C C . TYR A 1 185 ? -5.610 4.102 -2.735 1.00 96.06 185 TYR A C 1
ATOM 1427 O O . TYR A 1 185 ? -5.898 4.796 -3.707 1.00 96.06 185 TYR A O 1
ATOM 1435 N N . THR A 1 186 ? -6.358 4.064 -1.633 1.00 93.38 186 THR A N 1
ATOM 1436 C CA . THR A 1 186 ? -7.694 4.681 -1.543 1.00 93.38 186 THR A CA 1
ATOM 1437 C C . THR A 1 186 ? -7.763 5.858 -0.576 1.00 93.38 186 THR A C 1
ATOM 1439 O O . THR A 1 186 ? -8.701 6.644 -0.648 1.00 93.38 186 THR A O 1
ATOM 1442 N N . GLY A 1 187 ? -6.798 5.976 0.337 1.00 92.81 187 GLY A N 1
ATOM 1443 C CA . GLY A 1 187 ? -6.838 6.896 1.473 1.00 92.81 187 GLY A CA 1
ATOM 1444 C C . GLY A 1 187 ? -7.890 6.536 2.526 1.00 92.81 187 GLY A C 1
ATOM 1445 O O . GLY A 1 187 ? -8.123 7.327 3.433 1.00 92.81 187 GLY A O 1
ATOM 1446 N N . GLN A 1 188 ? -8.547 5.373 2.420 1.00 91.69 188 GLN A N 1
ATOM 1447 C CA . GLN A 1 188 ? -9.661 4.985 3.285 1.00 91.69 188 GLN A CA 1
ATOM 1448 C C . GLN A 1 188 ? -9.308 3.791 4.170 1.00 91.69 188 GLN A C 1
ATOM 1450 O O . GLN A 1 188 ? -8.641 2.848 3.742 1.00 91.69 188 GLN A O 1
ATOM 1455 N N . LEU A 1 189 ? -9.803 3.825 5.406 1.00 93.81 189 LEU A N 1
ATOM 1456 C CA . LEU A 1 189 ? -9.744 2.726 6.363 1.00 93.81 189 LEU A CA 1
ATOM 1457 C C . LEU A 1 189 ? -11.165 2.411 6.845 1.00 93.81 189 LEU A C 1
ATOM 1459 O O . LEU A 1 189 ? -11.892 3.317 7.248 1.00 93.81 189 LEU A O 1
ATOM 1463 N N . ASP A 1 190 ? -11.557 1.135 6.818 1.00 91.69 190 ASP A N 1
ATOM 1464 C CA . ASP A 1 190 ? -12.841 0.693 7.374 1.00 91.69 190 ASP A CA 1
ATOM 1465 C C . ASP A 1 190 ? -12.824 0.819 8.905 1.00 91.69 190 ASP A C 1
ATOM 1467 O O . ASP A 1 190 ? -11.970 0.249 9.586 1.00 91.69 190 ASP A O 1
ATOM 1471 N N . GLU A 1 191 ? -13.804 1.532 9.459 1.00 90.38 191 GLU A N 1
ATOM 1472 C CA . GLU A 1 191 ? -13.990 1.681 10.906 1.00 90.38 191 GLU A CA 1
ATOM 1473 C C . GLU A 1 191 ? -14.239 0.336 11.614 1.00 90.38 191 GLU A C 1
ATOM 1475 O O . GLU A 1 191 ? -14.004 0.214 12.817 1.00 90.38 191 GLU A O 1
ATOM 1480 N N . ASN A 1 192 ? -14.699 -0.683 10.878 1.00 91.38 192 ASN A N 1
ATOM 1481 C CA . ASN A 1 192 ? -14.976 -2.028 11.384 1.00 91.38 192 ASN A CA 1
ATOM 1482 C C . ASN A 1 192 ? -13.802 -3.004 11.207 1.00 91.38 192 ASN A C 1
ATOM 1484 O O . ASN A 1 192 ? -13.984 -4.217 11.379 1.00 91.38 192 ASN A O 1
ATOM 1488 N N . GLU A 1 193 ? -12.615 -2.508 10.850 1.00 93.50 193 GLU A N 1
ATOM 1489 C CA . GLU A 1 193 ? -11.420 -3.334 10.710 1.00 93.50 193 GLU A CA 1
ATOM 1490 C C . GLU A 1 193 ? -11.141 -4.115 12.005 1.00 93.50 193 GLU A C 1
ATOM 1492 O O . GLU A 1 193 ? -11.176 -3.591 13.121 1.00 93.50 193 GLU A O 1
ATOM 1497 N N . LYS A 1 194 ? -10.889 -5.418 11.860 1.00 89.88 194 LYS A N 1
ATOM 1498 C CA . LYS A 1 194 ? -10.880 -6.356 12.990 1.00 89.88 194 LYS A CA 1
ATOM 1499 C C . LYS A 1 194 ? -9.576 -6.309 13.769 1.00 89.88 194 LYS A C 1
ATOM 1501 O O . LYS A 1 194 ? -9.578 -6.626 14.957 1.00 89.88 194 LYS A O 1
ATOM 1506 N N . ASP A 1 195 ? -8.478 -5.950 13.106 1.00 93.50 195 ASP A N 1
ATOM 1507 C CA . ASP A 1 195 ? -7.138 -6.005 13.690 1.00 93.50 195 ASP A CA 1
ATOM 1508 C C . ASP A 1 195 ? -6.380 -4.674 13.599 1.00 93.50 195 ASP A C 1
ATOM 1510 O O . ASP A 1 195 ? -5.258 -4.576 13.095 1.00 93.50 195 ASP A O 1
ATOM 1514 N N . LEU A 1 196 ? -6.997 -3.626 14.149 1.00 95.69 196 LEU A N 1
ATOM 1515 C CA . LEU A 1 196 ? -6.413 -2.284 14.253 1.00 95.69 196 LEU A CA 1
ATOM 1516 C C . LEU A 1 196 ? -5.019 -2.285 14.904 1.00 95.69 196 LEU A C 1
ATOM 1518 O O . LEU A 1 196 ? -4.150 -1.508 14.518 1.00 95.69 196 LEU A O 1
ATOM 1522 N N . THR A 1 197 ? -4.761 -3.188 15.856 1.00 95.44 197 THR A N 1
ATOM 1523 C CA . THR A 1 197 ? -3.447 -3.272 16.513 1.00 95.44 197 THR A CA 1
ATOM 1524 C C . THR A 1 197 ? -2.364 -3.749 15.548 1.00 95.44 197 THR A C 1
ATOM 1526 O O . THR A 1 197 ? -1.279 -3.165 15.515 1.00 95.44 197 THR A O 1
ATOM 1529 N N . ARG A 1 198 ? -2.627 -4.787 14.740 1.00 95.44 198 ARG A N 1
ATOM 1530 C CA . ARG A 1 198 ? -1.671 -5.220 13.710 1.00 95.44 198 ARG A CA 1
ATOM 1531 C C . ARG A 1 198 ? -1.531 -4.200 12.594 1.00 95.44 198 ARG A C 1
ATOM 1533 O O . ARG A 1 198 ? -0.408 -3.977 12.147 1.00 95.44 198 ARG A O 1
ATOM 1540 N N . LEU A 1 199 ? -2.618 -3.539 12.197 1.00 96.62 199 LEU A N 1
ATOM 1541 C CA . LEU A 1 199 ? -2.550 -2.441 11.234 1.00 96.62 199 LEU A CA 1
ATOM 1542 C C . LEU A 1 199 ? -1.625 -1.324 11.721 1.00 96.62 199 LEU A C 1
ATOM 1544 O O . LEU A 1 199 ? -0.740 -0.921 10.974 1.00 96.62 199 LEU A O 1
ATOM 1548 N N . ALA A 1 200 ? -1.759 -0.877 12.974 1.00 96.88 200 ALA A N 1
ATOM 1549 C CA . ALA A 1 200 ? -0.888 0.152 13.545 1.00 96.88 200 ALA A CA 1
ATOM 1550 C C . ALA A 1 200 ? 0.593 -0.262 13.542 1.00 96.88 200 ALA A C 1
ATOM 1552 O O . ALA A 1 200 ? 1.459 0.552 13.226 1.00 96.88 200 ALA A O 1
ATOM 1553 N N . GLN A 1 201 ? 0.891 -1.529 13.855 1.00 96.81 201 GLN A N 1
ATOM 1554 C CA . GLN A 1 201 ? 2.260 -2.065 13.825 1.00 96.81 201 GLN A CA 1
ATOM 1555 C C . GLN A 1 201 ? 2.849 -2.057 12.410 1.00 96.81 201 GLN A C 1
ATOM 1557 O O . GLN A 1 201 ? 4.001 -1.673 12.220 1.00 96.81 201 GLN A O 1
ATOM 1562 N N . ILE A 1 202 ? 2.068 -2.468 11.409 1.00 97.19 202 ILE A N 1
ATOM 1563 C CA . ILE A 1 202 ? 2.515 -2.461 10.012 1.00 97.19 202 ILE A CA 1
ATOM 1564 C C . ILE A 1 202 ? 2.637 -1.023 9.498 1.00 97.19 202 ILE A C 1
ATOM 1566 O O . ILE A 1 202 ? 3.630 -0.696 8.857 1.00 97.19 202 ILE A O 1
ATOM 1570 N N . ALA A 1 203 ? 1.687 -0.145 9.817 1.00 97.25 203 ALA A N 1
ATOM 1571 C CA . ALA A 1 203 ? 1.747 1.272 9.467 1.00 97.25 203 ALA A CA 1
ATOM 1572 C C . ALA A 1 203 ? 2.981 1.957 10.077 1.00 97.25 203 ALA A C 1
ATOM 1574 O O . ALA A 1 203 ? 3.594 2.801 9.436 1.00 97.25 203 ALA A O 1
ATOM 1575 N N . GLU A 1 204 ? 3.395 1.563 11.283 1.00 95.94 204 GLU A N 1
ATOM 1576 C CA . GLU A 1 204 ? 4.659 1.997 11.880 1.00 95.94 204 GLU A CA 1
ATOM 1577 C C . GLU A 1 204 ? 5.883 1.493 11.109 1.00 95.94 204 GLU A C 1
ATOM 1579 O O . GLU A 1 204 ? 6.783 2.279 10.829 1.00 95.94 204 GLU A O 1
ATOM 1584 N N . ILE A 1 205 ? 5.909 0.212 10.735 1.00 95.38 205 ILE A N 1
ATOM 1585 C CA . ILE A 1 205 ? 6.987 -0.378 9.925 1.00 95.38 205 ILE A CA 1
ATOM 1586 C C . ILE A 1 205 ? 7.134 0.335 8.571 1.00 95.38 205 ILE A C 1
ATOM 1588 O 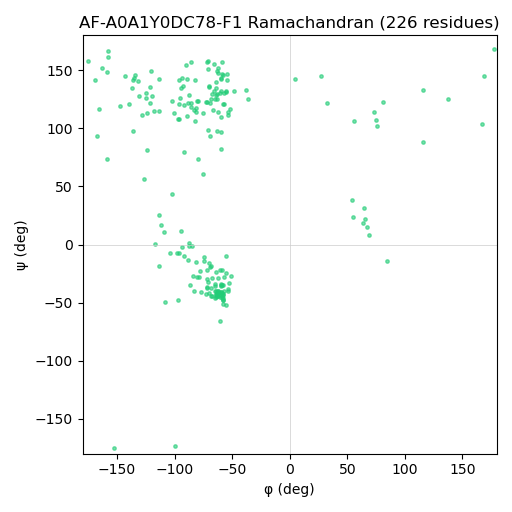O . ILE A 1 205 ? 8.252 0.573 8.115 1.00 95.38 205 ILE A O 1
ATOM 1592 N N . LEU A 1 206 ? 6.004 0.650 7.935 1.00 96.06 206 LEU A N 1
ATOM 1593 C CA . LEU A 1 206 ? 5.927 1.294 6.622 1.00 96.06 206 LEU A CA 1
ATOM 1594 C C . LEU A 1 206 ? 5.963 2.829 6.691 1.00 96.06 206 LEU A C 1
ATOM 1596 O O . LEU A 1 206 ? 5.866 3.483 5.653 1.00 96.06 206 LEU A O 1
ATOM 1600 N N . GLU A 1 207 ? 6.084 3.392 7.896 1.00 95.69 207 GLU A N 1
ATOM 1601 C CA . GLU A 1 207 ? 6.121 4.836 8.159 1.00 95.69 207 GLU A CA 1
ATOM 1602 C C . GLU A 1 207 ? 4.918 5.597 7.559 1.00 95.69 207 GLU A C 1
ATOM 1604 O O . GLU A 1 207 ? 5.034 6.718 7.074 1.00 95.69 207 GLU A O 1
ATOM 1609 N N . VAL A 1 208 ? 3.730 4.985 7.609 1.00 96.88 208 VAL A N 1
ATOM 1610 C CA . VAL A 1 208 ? 2.464 5.561 7.129 1.00 96.88 208 VAL A CA 1
ATOM 1611 C C . VAL A 1 208 ? 1.774 6.277 8.291 1.00 96.88 208 VAL A C 1
ATOM 1613 O O . VAL A 1 208 ? 0.894 5.729 8.960 1.00 96.88 208 VAL A O 1
ATOM 1616 N N . PHE A 1 209 ? 2.226 7.496 8.583 1.00 94.62 209 PHE A N 1
ATOM 1617 C CA . PHE A 1 209 ? 1.785 8.253 9.761 1.00 94.62 209 PHE A CA 1
ATOM 1618 C C . PHE A 1 209 ? 0.289 8.573 9.750 1.00 94.62 209 PHE A C 1
ATOM 1620 O O . PHE A 1 209 ? -0.359 8.416 10.783 1.00 94.62 209 PHE A O 1
ATOM 1627 N N . ASP A 1 210 ? -0.270 8.928 8.594 1.00 95.50 210 ASP A N 1
ATOM 1628 C CA . ASP A 1 210 ? -1.697 9.248 8.475 1.00 95.50 210 ASP A CA 1
ATOM 1629 C C . ASP A 1 210 ? -2.566 8.044 8.851 1.00 95.50 210 ASP A C 1
ATOM 1631 O O . ASP A 1 210 ? -3.514 8.174 9.624 1.00 95.50 210 ASP A O 1
ATOM 1635 N N . LEU A 1 211 ? -2.177 6.838 8.420 1.00 96.94 211 LEU A N 1
ATOM 1636 C CA . LEU A 1 211 ? -2.868 5.609 8.807 1.00 96.94 211 LEU A CA 1
ATOM 1637 C C . LEU A 1 211 ? -2.755 5.338 10.309 1.00 96.94 211 LEU A C 1
ATOM 1639 O O . LEU A 1 211 ? -3.731 4.922 10.930 1.00 96.94 211 LEU A O 1
ATOM 1643 N N . ARG A 1 212 ? -1.585 5.581 10.917 1.00 95.94 212 ARG A N 1
ATOM 1644 C CA . ARG A 1 212 ? -1.430 5.439 12.374 1.00 95.94 212 ARG A CA 1
ATOM 1645 C C . ARG A 1 212 ? -2.389 6.359 13.123 1.00 95.94 212 ARG A C 1
ATOM 1647 O O . ARG A 1 212 ? -3.028 5.896 14.063 1.00 95.94 212 ARG A O 1
ATOM 1654 N N . MET A 1 213 ? -2.511 7.614 12.686 1.00 95.81 213 MET A N 1
ATOM 1655 C CA . MET A 1 213 ? -3.454 8.566 13.277 1.00 95.81 213 MET A CA 1
ATOM 1656 C C . MET A 1 213 ? -4.902 8.101 13.097 1.00 95.81 213 MET A C 1
ATOM 1658 O O . MET A 1 213 ? -5.664 8.096 14.059 1.00 95.81 213 MET A O 1
ATOM 1662 N N . MET A 1 214 ? -5.279 7.625 11.906 1.00 96.19 214 MET A N 1
ATOM 1663 C CA . MET A 1 214 ? -6.641 7.133 11.670 1.00 96.19 214 MET A CA 1
ATOM 1664 C C . MET A 1 214 ? -6.994 5.914 12.520 1.00 96.19 214 MET A C 1
ATOM 1666 O O . MET A 1 214 ? -8.105 5.833 13.050 1.00 96.19 214 MET A O 1
ATOM 1670 N N . VAL A 1 215 ? -6.055 4.978 12.674 1.00 97.06 215 VAL A N 1
ATOM 1671 C CA . VAL A 1 215 ? -6.220 3.812 13.547 1.00 97.06 215 VAL A CA 1
ATOM 1672 C C . VAL A 1 215 ? -6.388 4.246 15.004 1.00 97.06 215 VAL A C 1
ATOM 1674 O O . VAL A 1 215 ? -7.276 3.737 15.687 1.00 97.06 215 VAL A O 1
ATOM 1677 N N . GLU A 1 216 ? -5.582 5.201 15.475 1.00 96.19 216 GLU A N 1
ATOM 1678 C CA . GLU A 1 216 ? -5.695 5.753 16.828 1.00 96.19 216 GLU A CA 1
ATOM 1679 C C . GLU A 1 216 ? -7.065 6.409 17.057 1.00 96.19 216 GLU A C 1
ATOM 1681 O O . GLU A 1 216 ? -7.732 6.102 18.048 1.00 96.19 216 GLU A O 1
ATOM 1686 N N . ASN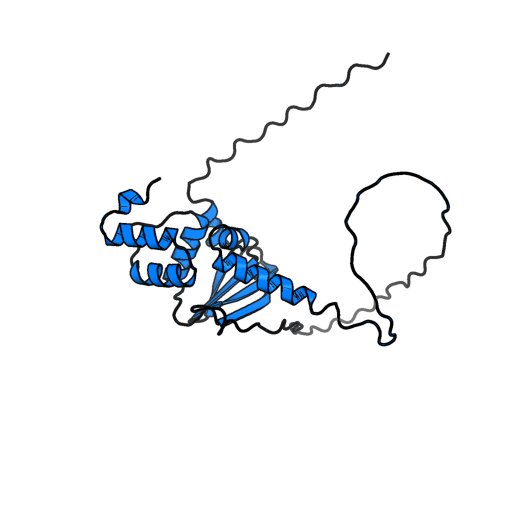 A 1 217 ? -7.544 7.202 16.096 1.00 95.81 217 ASN A N 1
ATOM 1687 C CA . ASN A 1 217 ? -8.877 7.800 16.139 1.00 95.81 217 ASN A CA 1
ATOM 1688 C C . ASN A 1 217 ? -9.972 6.729 16.260 1.00 95.81 217 ASN A C 1
ATOM 1690 O O . ASN A 1 217 ? -10.853 6.839 17.112 1.00 95.81 217 ASN A O 1
ATOM 1694 N N . ILE A 1 218 ? -9.915 5.644 15.479 1.00 95.56 218 ILE A N 1
ATOM 1695 C CA . ILE A 1 218 ? -10.903 4.554 15.577 1.00 95.56 218 ILE A CA 1
ATOM 1696 C C . ILE A 1 218 ? -10.825 3.869 16.949 1.00 95.56 218 ILE A C 1
ATOM 1698 O O . ILE A 1 218 ? -11.855 3.665 17.596 1.00 95.56 218 ILE A O 1
ATOM 1702 N N . MET A 1 219 ? -9.618 3.566 17.437 1.00 94.12 219 MET A N 1
ATOM 1703 C CA . MET A 1 219 ? -9.415 2.954 18.757 1.00 94.12 219 MET A CA 1
ATOM 1704 C C . MET A 1 219 ? -9.960 3.828 19.899 1.00 94.12 219 MET A C 1
ATOM 1706 O O . MET A 1 219 ? -10.504 3.297 20.872 1.00 94.12 219 MET A O 1
ATOM 1710 N N . ASN A 1 220 ? -9.883 5.153 19.755 1.00 95.75 220 ASN A N 1
ATOM 1711 C CA . ASN A 1 220 ? -10.394 6.131 20.718 1.00 95.75 220 ASN A CA 1
ATOM 1712 C C . ASN A 1 220 ? -11.891 6.452 20.552 1.00 95.75 220 ASN A C 1
ATOM 1714 O O . ASN A 1 220 ? -12.445 7.190 21.366 1.00 95.75 220 ASN A O 1
ATOM 1718 N N . LYS A 1 221 ? -12.581 5.851 19.568 1.00 93.88 221 LYS A N 1
ATOM 1719 C CA . LYS A 1 221 ? -13.980 6.155 19.188 1.00 93.88 221 LYS A CA 1
ATOM 1720 C C . LYS A 1 221 ? -14.168 7.576 18.642 1.00 93.88 221 LYS A C 1
ATOM 1722 O O . LYS A 1 221 ? -15.233 8.176 18.780 1.00 93.88 221 LYS A O 1
ATOM 1727 N N . GLU A 1 222 ? -13.136 8.077 17.984 1.00 94.75 222 GLU A N 1
ATOM 1728 C CA . GLU A 1 222 ? -13.041 9.385 17.341 1.00 94.75 222 GLU A CA 1
ATOM 1729 C C . GLU A 1 222 ? -12.941 9.250 15.812 1.00 94.75 222 GLU A C 1
ATOM 1731 O O . GLU A 1 222 ? -12.431 10.135 15.139 1.00 94.75 222 GLU A O 1
ATOM 1736 N N . ALA A 1 223 ? -13.451 8.152 15.236 1.00 91.44 223 ALA A N 1
ATOM 1737 C CA . ALA A 1 223 ? -13.377 7.866 13.797 1.00 91.44 223 ALA A CA 1
ATOM 1738 C C . ALA A 1 223 ? -13.962 8.980 12.904 1.00 91.44 223 ALA A C 1
ATOM 1740 O O . ALA A 1 223 ? -13.532 9.153 11.768 1.00 91.44 223 ALA A O 1
ATOM 1741 N N . PHE A 1 224 ? -14.874 9.798 13.439 1.00 90.19 224 PHE A N 1
ATOM 1742 C CA . PHE A 1 224 ? -15.391 10.991 12.764 1.00 90.19 224 PHE A CA 1
ATOM 1743 C C . PHE A 1 224 ? -14.298 12.014 12.398 1.00 90.19 224 PHE A C 1
ATOM 1745 O O . PHE A 1 224 ? -14.511 12.816 11.498 1.00 90.19 224 PHE A O 1
ATOM 1752 N N . MET A 1 225 ? -13.137 11.984 13.063 1.00 89.94 225 MET A N 1
ATOM 1753 C CA . MET A 1 225 ? -11.972 12.822 12.749 1.00 89.94 225 MET A CA 1
ATOM 1754 C C . MET A 1 225 ? -11.225 12.368 11.486 1.00 89.94 225 MET A C 1
ATOM 1756 O O . MET A 1 225 ? -10.360 13.092 11.007 1.00 89.94 225 MET A O 1
ATOM 1760 N N . ASN A 1 226 ? -11.539 11.184 10.950 1.00 87.50 226 ASN A N 1
ATOM 1761 C CA . ASN A 1 226 ? -10.925 10.647 9.732 1.00 87.50 226 ASN A CA 1
ATOM 1762 C C . ASN A 1 226 ? -11.651 11.092 8.450 1.00 87.50 226 ASN A C 1
ATOM 1764 O O . ASN A 1 226 ? -11.256 10.698 7.357 1.00 87.50 226 ASN A O 1
ATOM 1768 N N . GLN A 1 227 ? -12.733 11.865 8.575 1.00 77.38 227 GLN A N 1
ATOM 1769 C CA . GLN A 1 227 ? -13.477 12.430 7.451 1.00 77.38 227 GLN A CA 1
ATOM 1770 C C . GLN A 1 227 ? -12.967 13.861 7.222 1.00 77.38 227 GLN A C 1
ATOM 1772 O O . GLN A 1 227 ? -13.222 14.729 8.057 1.00 77.38 227 GLN A O 1
ATOM 1777 N N . GLU A 1 228 ? -12.214 14.090 6.140 1.00 59.47 228 GLU A N 1
ATOM 1778 C CA . GLU A 1 228 ? -11.850 15.445 5.672 1.00 59.47 228 GLU A CA 1
ATOM 1779 C C . GLU A 1 228 ? -13.049 16.214 5.097 1.00 59.47 228 GLU A C 1
ATOM 1781 O O . GLU A 1 228 ? -13.892 15.597 4.400 1.00 59.47 228 GLU A O 1
#

Nearest PDB structures (foldseek):
  3lbz-assembly1_A  TM=8.238E-01  e=2.255E-04  Homo sapiens
  6zbu-assembly1_A  TM=6.978E-01  e=1.165E-04  Homo sapiens
  6er1-assembly1_A  TM=6.677E-01  e=1.186E-02  Drosophila melanogaster
  7mk3-assembly1_B  TM=6.660E-01  e=2.037E-02  Arabidopsis thaliana
  7tac-assembly1_A  TM=6.503E-01  e=7.188E-02  Arabidopsis thaliana

Solvent-accessible surface area (backbone atoms only — not comparable to full-atom values): 14706 Å² total; per-residue (Å²): 135,78,81,80,82,78,78,81,82,86,79,81,78,74,83,72,75,80,77,56,87,52,60,55,37,50,44,55,78,50,38,70,86,40,42,27,34,38,38,35,59,95,76,44,71,48,50,34,47,58,66,47,42,32,75,57,15,65,54,46,35,55,54,57,50,57,63,54,57,65,67,58,70,72,75,73,83,81,80,80,83,87,80,92,78,90,82,81,85,89,80,84,94,77,91,85,86,84,89,80,91,86,84,91,78,92,79,84,88,84,84,82,83,86,83,86,78,92,77,97,70,96,69,78,86,73,78,80,79,74,72,53,76,67,42,77,25,74,88,76,44,71,59,39,42,30,42,32,60,42,82,40,67,37,89,73,77,71,43,80,38,73,25,38,40,36,34,42,26,82,88,47,50,68,68,51,50,50,53,53,51,38,23,47,49,46,80,52,77,70,89,79,59,89,53,55,71,58,34,39,55,49,25,59,62,43,60,28,59,70,58,36,52,45,45,50,27,43,76,72,73,40,47,76,75,66,62,131

Mean predicted aligned error: 14.99 Å

InterPro domains:
  IPR000210 BTB/POZ domain [PF00651] (32-89)
  IPR000210 BTB/POZ domain [PF00651] (170-221)
  IPR000210 BTB/POZ domain [PS50097] (34-193)
  IPR000210 BTB/POZ domain [SM00225] (34-223)
  IPR011333 SKP1/BTB/POZ domain superfamily [G3DSA:3.30.710.10] (12-122)
  IPR011333 SKP1/BTB/POZ domain superfamily [G3DSA:3.30.710.10] (142-224)
  IPR011333 SKP1/BTB/POZ domain superfamily [SSF54695] (12-221)

Foldseek 3Di:
DDDDDDDDDDDDDPPDDDDDLQNLVVCQVVVDPFQAWEQAPPRDIGTDHLVLLVVQFVLSVVVVVVQVVLVVVVVPPDDDDDDDDDDDDDDDDDDDDDDDDDDDDDDDDDDDDDDDDDDDDDDDPPPPPPPQDWAACPVVFAFWGTKDWDFDQRPNPRDTDIHIYTYTDNLQDPPLVSQLVSCSRNVDHDLVDDCLVSVLVVCVRRVNVLSNVCSVCSVVVNNVVSPD